Protein 9DTK (pdb70)

B-factor: mean 41.41, std 14.45, range [11.91, 95.49]

Solvent-accessible surface area: 14798 Å² total; per-residue (Å²): 160,58,96,44,0,106,36,14,34,133,147,6,118,47,130,12,89,75,29,146,7,161,50,47,49,70,25,18,0,32,149,17,6,72,2,129,7,17,6,58,0,14,0,5,0,39,0,36,57,32,104,2,0,10,41,0,3,126,22,5,39,144,148,32,76,47,44,60,8,32,58,6,24,40,22,0,2,44,30,11,0,13,45,2,0,0,0,78,17,24,72,184,26,7,4,112,29,98,81,67,65,116,41,30,0,99,0,8,5,18,0,45,1,93,105,0,0,60,17,0,36,133,19,8,0,34,12,0,36,0,0,50,6,24,49,8,5,0,16,31,3,0,48,50,0,14,8,22,74,78,19,44,0,88,90,44,7,46,66,0,88,0,0,17,35,150,4,82,67,81,89,17,45,51,88,87,0,23,20,44,94,84,92,9,74,12,53,129,60,24,6,12,5,19,2,17,0,72,4,102,95,33,103,93,84,74,8,105,134,25,11,97,106,5,80,114,63,30,101,69,65,22,7,43,226,80,51,6,8,18,43,0,2,83,78,21,179,88,45,28,0,101,67,12,0,45,117,12,47,0,82,17,39,146,35,61,15,0,21,0,10,115,110,33,0,7,8,0,11,0,71,39,144,7,62,0,55,22,1,6,24,0,0,1,25,0,21,6,91,0,52,122,81,44,50,46,100,2,102,32,30,1,106,67,16,22,85,57,121,144,83,43,138,22,99,103,5,74,44,140,33,173

Sequence (322 aa):
MMESGEALLKKLDGRLSGLRGRLTPDTGMDKITWFRAGGPAQVLFQPSDEEDLSAFLKAVPEEIPLLVVGIGSNLLVRDGGVPGFVVRLSAKGFGEVEQVCDTQLRAGAAAPDKRVAAAALEAGLAGFHFYHGIPGGIGGALRMNAGANGVETRERVVEVRALDRKGEVHVLSNADMGYAYRHSSASPDLIFTSVLFEGVPGERDDIRRAMDEVQHHRETVQPVREKTGGSTFKNPEGTSAWKEIDKAGCRGLRVGGAQMSEMHCNFMINTGNATGHDLETLGETVRARVFENSGIRLHWEIKRLGLFREGEQIEEFLGKIV

Nearest PDB structures (foldseek):
  1hsk-assembly1_A  TM=9.321E-01  e=1.726E-33  Staphylococcus aureus
  4pyt-assembly1_A  TM=9.573E-01  e=1.793E-32  unidentified
  3tx1-assembly1_A  TM=9.501E-01  e=5.457E-31  Listeria monocytogenes
  3i99-assembly1_A  TM=8.669E-01  e=2.137E-24  Vibrio cholerae O1 biovar El Tor str. N16961
  5jzx-assembly2_D  TM=8.767E-01  e=8.922E-23  Mycobacterium tuberculosis H37Rv

InterPro domains:
  IPR003170 UDP-N-acetylenolpyruvoylglucosamine reductase [MF_00037] (1-322)
  IPR003170 UDP-N-acetylenolpyruvoylglucosamine reductase [PTHR21071] (23-305)
  IPR003170 UDP-N-acetylenolpyruvoylglucosamine reductase [TIGR00179] (33-306)
  IPR006094 FAD linked oxidase, N-terminal [PF01565] (42-172)
  IPR011601 UDP-N-acetylenolpyruvoylglucosamine reductase, C-terminal [PF02873] (206-304)
  IPR016166 FAD-binding domain, PCMH-type [PS51387] (36-202)
  IPR016167 FAD-binding, type PCMH, subdomain 1 [G3DSA:3.30.43.10] (10-92)
  IPR016169 FAD-binding, type PCMH, subdomain 2 [G3DSA:3.30.465.10] (99-222)
  IPR036318 FAD-binding, type PCMH-like superfamily [SSF56176] (29-214)
  IPR036635 UDP-N-acetylenolpyruvoylglucosamine reductase, C-terminal domain superfamily [G3DSA:3.90.78.10] (223-307)
  IPR036635 UDP-N-acetylenolpyruvoylglucosamine reductase, C-terminal domain superfamily [SSF56194] (206-312)

Secondary structure (DSSP, 8-state):
----HHHHHHHTTTTSTT--SEEEEEEEGGGSSTT----EEEEEEE-SSHHHHHHHHHHS-TTS-EEE-SS-SSEEE-TTBEEEEEE---HHHH--EEE-SSSEEEEETTSBHHHHHHHHHTTTEES-GGGGT--SBHHHHHHHT-EETTEEGGGTEEEEEEE-TT--EEEEETTTT-EETTEE-S-TT-EEEEEEEE-EE--HHHHHHHHHHHHHHHHHHS-TTSS--S--BPPPTTS-HHHHHHHTT-TT-EETTEEE-SSSTT-EEE-SS--HHHHHHHHHHHHHHHHHHHS----B-SEEESBPPTT----GGGGS--

Radius of gyration: 20.14 Å; Cα contacts (8 Å, |Δi|>4): 744; chains: 1; bounding box: 57×45×44 Å

Foldseek 3Di:
DADALVVVVVVLPPLLPVQDWDKAIQCACLVQALLSAAGTARIETAGQALVSVLSVLQRDDPVFDEAEFARRLQELHAHQYATGYYYYYDCNHFQDWDDDDQFKIKGWQNHQLLVVLVRCLVRQFPQSLQSNQDGTTNQQQLAQQDDDPPGTVLVFFAWWWWAASNSDIDIGGSVQQCDDHRHGPHDPRIGTTMTMTGGDGHDSVVSVVSNVVSVVCCVQQHPVVFRWSGQFWAQPPPGGDQVLLVQLVQQQPFQVQWGQDVRGRRIIGRNDDAYSLRRVQSSQCSQLSSCVRPVDRTHTRRDYYYDHDVPRDADRNRPPDD

Organism: Brucella ovis (strain ATCC 25840 / 63/290 / NCTC 10512) (NCBI:txid444178)

Structure (mmCIF, N/CA/C/O backbone):
data_9DTK
#
_entry.id   9DTK
#
_cell.length_a   120.032
_cell.length_b   37.533
_cell.length_c   77.902
_cell.angle_alpha   90.00
_cell.angle_beta   91.09
_cell.angle_gamma   90.00
#
_symmetry.space_group_name_H-M   'C 1 2 1'
#
loop_
_entity.id
_entity.type
_entity.pdbx_description
1 polymer 'UDP-N-acetylenolpyruvoylglucosamine reductase'
2 non-polymer 'SULFATE ION'
3 non-polymer 'FLAVIN-ADENINE DINUCLEOTIDE'
4 non-polymer 'URIDINE-DIPHOSPHATE-2(N-ACETYLGLUCOSAMINYL) BUTYRIC ACID'
5 water water
#
loop_
_atom_site.group_PDB
_atom_site.id
_atom_site.type_symbol
_atom_site.label_atom_id
_atom_site.label_alt_id
_atom_site.label_comp_id
_atom_site.label_asym_id
_atom_site.label_entity_id
_atom_site.label_seq_id
_atom_site.pdbx_PDB_ins_code
_atom_site.Cartn_x
_atom_site.Cartn_y
_atom_site.Cartn_z
_atom_site.occupancy
_atom_site.B_iso_or_equiv
_atom_site.auth_seq_id
_atom_site.auth_comp_id
_atom_site.auth_asym_id
_atom_site.auth_atom_id
_atom_site.pdbx_PDB_model_num
ATOM 1 N N . MET A 1 1 ? 41.833 -2.092 30.177 1.00 73.81 1 MET A N 1
ATOM 2 C CA . MET A 1 1 ? 40.399 -2.489 30.129 1.00 78.60 1 MET A CA 1
ATOM 3 C C . MET A 1 1 ? 39.670 -1.454 29.284 1.00 75.29 1 MET A C 1
ATOM 4 O O . MET A 1 1 ? 39.149 -0.478 29.819 1.00 76.00 1 MET A O 1
ATOM 9 N N . MET A 1 2 ? 39.659 -1.658 27.965 1.00 65.87 2 MET A N 1
ATOM 10 C CA . MET A 1 2 ? 39.096 -0.688 27.030 1.00 61.16 2 MET A CA 1
ATOM 11 C C . MET A 1 2 ? 39.977 0.554 26.955 1.00 60.43 2 MET A C 1
ATOM 12 O O . MET A 1 2 ? 40.186 1.238 27.962 1.00 63.84 2 MET A O 1
ATOM 17 N N . GLU A 1 3 ? 40.497 0.848 25.766 1.00 59.58 3 GLU A N 1
ATOM 18 C CA . GLU A 1 3 ? 41.198 2.106 25.550 1.00 66.11 3 GLU A CA 1
ATOM 19 C C . GLU A 1 3 ? 40.217 3.265 25.690 1.00 59.53 3 GLU A C 1
ATOM 20 O O . GLU A 1 3 ? 39.014 3.119 25.455 1.00 55.83 3 GLU A O 1
ATOM 26 N N . SER A 1 4 ? 40.735 4.428 26.075 1.00 54.58 4 SER A N 1
ATOM 27 C CA . SER A 1 4 ? 39.876 5.591 26.222 1.00 37.19 4 SER A CA 1
ATOM 28 C C . SER A 1 4 ? 39.403 6.080 24.854 1.00 33.20 4 SER A C 1
ATOM 29 O O . SER A 1 4 ? 39.895 5.660 23.802 1.00 44.39 4 SER A O 1
ATOM 32 N N . GLY A 1 5 ? 38.420 6.982 24.878 1.00 46.08 5 GLY A N 1
ATOM 33 C CA . GLY A 1 5 ? 37.963 7.591 23.640 1.00 49.52 5 GLY A CA 1
ATOM 34 C C . GLY A 1 5 ? 39.020 8.482 23.018 1.00 46.60 5 GLY A C 1
ATOM 35 O O . GLY A 1 5 ? 39.173 8.516 21.794 1.00 46.19 5 GLY A O 1
ATOM 36 N N . GLU A 1 6 ? 39.750 9.230 23.852 1.00 48.75 6 GLU A N 1
ATOM 37 C CA . GLU A 1 6 ? 40.939 9.946 23.406 1.00 56.50 6 GLU A CA 1
ATOM 38 C C . GLU A 1 6 ? 41.733 9.114 22.409 1.00 55.24 6 GLU A C 1
ATOM 39 O O . GLU A 1 6 ? 41.909 9.496 21.246 1.00 51.91 6 GLU A O 1
ATOM 45 N N . ALA A 1 7 ? 42.213 7.958 22.871 1.00 53.50 7 ALA A N 1
ATOM 46 C CA . ALA A 1 7 ? 43.072 7.116 22.048 1.00 47.22 7 ALA A CA 1
ATOM 47 C C . ALA A 1 7 ? 42.390 6.738 20.740 1.00 45.63 7 ALA A C 1
ATOM 48 O O . ALA A 1 7 ? 43.047 6.630 19.697 1.00 47.10 7 ALA A O 1
ATOM 50 N N . LEU A 1 8 ? 41.074 6.528 20.774 1.00 53.02 8 LEU A N 1
ATOM 51 C CA . LEU A 1 8 ? 40.338 6.247 19.546 1.00 48.80 8 LEU A CA 1
ATOM 52 C C . LEU A 1 8 ? 40.357 7.454 18.618 1.00 51.29 8 LEU A C 1
ATOM 53 O O . LEU A 1 8 ? 40.642 7.330 17.421 1.00 54.59 8 LEU A O 1
ATOM 58 N N . LEU A 1 9 ? 40.055 8.636 19.158 1.00 55.51 9 LEU A N 1
ATOM 59 C CA . LEU A 1 9 ? 40.053 9.844 18.343 1.00 61.69 9 LEU A CA 1
ATOM 60 C C . LEU A 1 9 ? 41.448 10.174 17.831 1.00 66.96 9 LEU A C 1
ATOM 61 O O . LEU A 1 9 ? 41.593 10.709 16.726 1.00 67.93 9 LEU A O 1
ATOM 66 N N . LYS A 1 10 ? 42.484 9.858 18.610 1.00 60.23 10 LYS A N 1
ATOM 67 C CA . LYS A 1 10 ? 43.844 10.175 18.187 1.00 63.98 10 LYS A CA 1
ATOM 68 C C . LYS A 1 10 ? 44.279 9.295 17.022 1.00 62.06 10 LYS A C 1
ATOM 69 O O . LYS A 1 10 ? 44.944 9.770 16.095 1.00 66.98 10 LYS A O 1
ATOM 75 N N . LYS A 1 11 ? 43.915 8.012 17.047 1.00 61.58 11 LYS A N 1
ATOM 76 C CA . LYS A 1 11 ? 44.208 7.156 15.903 1.00 62.56 11 LYS A CA 1
ATOM 77 C C . LYS A 1 11 ? 43.457 7.619 14.662 1.00 70.90 11 LYS A C 1
ATOM 78 O O . LYS A 1 11 ? 43.937 7.431 13.538 1.00 74.52 11 LYS A O 1
ATOM 84 N N . LEU A 1 12 ? 42.292 8.234 14.844 1.00 75.80 12 LEU A N 1
ATOM 85 C CA . LEU A 1 12 ? 41.499 8.766 13.736 1.00 75.11 12 LEU A CA 1
ATOM 86 C C . LEU A 1 12 ? 41.762 10.262 13.565 1.00 87.75 12 LEU A C 1
ATOM 87 O O . LEU A 1 12 ? 40.862 11.100 13.630 1.00 85.73 12 LEU A O 1
ATOM 92 N N . ASP A 1 13 ? 43.031 10.591 13.340 1.00 93.28 13 ASP A N 1
ATOM 93 C CA . ASP A 1 13 ? 43.454 11.983 13.240 1.00 90.79 13 ASP A CA 1
ATOM 94 C C . ASP A 1 13 ? 43.056 12.552 11.882 1.00 87.67 13 ASP A C 1
ATOM 95 O O . ASP A 1 13 ? 43.462 12.029 10.838 1.00 74.14 13 ASP A O 1
ATOM 100 N N . GLY A 1 14 ? 42.261 13.622 11.901 1.00 80.75 14 GLY A N 1
ATOM 101 C CA . GLY A 1 14 ? 41.942 14.373 10.707 1.00 79.89 14 GLY A CA 1
ATOM 102 C C . GLY A 1 14 ? 40.831 13.803 9.853 1.00 72.91 14 GLY A C 1
ATOM 103 O O . GLY A 1 14 ? 40.186 14.559 9.119 1.00 67.65 14 GLY A O 1
ATOM 104 N N . ARG A 1 15 ? 40.590 12.492 9.914 1.00 77.33 15 ARG A N 1
ATOM 105 C CA . ARG A 1 15 ? 39.499 11.910 9.143 1.00 75.28 15 ARG A CA 1
ATOM 106 C C . ARG A 1 15 ? 38.138 12.262 9.726 1.00 69.39 15 ARG A C 1
ATOM 107 O O . ARG A 1 15 ? 37.124 12.111 9.036 1.00 63.29 15 ARG A O 1
ATOM 115 N N . LEU A 1 16 ? 38.094 12.731 10.974 1.00 67.97 16 LEU A N 1
ATOM 116 C CA . LEU A 1 16 ? 36.848 13.136 11.608 1.00 68.70 16 LEU A CA 1
ATOM 117 C C . LEU A 1 16 ? 36.656 14.645 11.640 1.00 71.33 16 LEU A C 1
ATOM 118 O O . LEU A 1 16 ? 35.520 15.103 11.798 1.00 70.52 16 LEU A O 1
ATOM 123 N N . SER A 1 17 ? 37.728 15.424 11.508 1.00 81.79 17 SER A N 1
ATOM 124 C CA . SER A 1 17 ? 37.576 16.857 11.309 1.00 74.48 17 SER A CA 1
ATOM 125 C C . SER A 1 17 ? 36.649 17.106 10.128 1.00 66.37 17 SER A C 1
ATOM 126 O O . SER A 1 17 ? 36.654 16.359 9.146 1.00 58.85 17 SER A O 1
ATOM 129 N N . GLY A 1 18 ? 35.845 18.157 10.230 1.00 54.12 18 GLY A N 1
ATOM 130 C CA . GLY A 1 18 ? 34.810 18.405 9.253 1.00 68.16 18 GLY A CA 1
ATOM 131 C C . GLY A 1 18 ? 33.488 17.741 9.558 1.00 67.97 18 GLY A C 1
ATOM 132 O O . GLY A 1 18 ? 32.618 17.699 8.679 1.00 65.95 18 GLY A O 1
ATOM 133 N N . LEU A 1 19 ? 33.313 17.211 10.765 1.00 67.91 19 LEU A N 1
ATOM 134 C CA . LEU A 1 19 ? 32.044 16.661 11.218 1.00 59.86 19 LEU A CA 1
ATOM 135 C C . LEU A 1 19 ? 31.438 17.623 12.226 1.00 57.42 19 LEU A C 1
ATOM 136 O O . LEU A 1 19 ? 32.128 18.093 13.136 1.00 63.98 19 LEU A O 1
ATOM 141 N N . ARG A 1 20 ? 30.150 17.905 12.065 1.00 59.34 20 ARG A N 1
ATOM 142 C CA . ARG A 1 20 ? 29.492 18.962 12.817 1.00 54.06 20 ARG A CA 1
ATOM 143 C C . ARG A 1 20 ? 28.782 18.456 14.063 1.00 50.13 20 ARG A C 1
ATOM 144 O O . ARG A 1 20 ? 28.600 19.226 15.012 1.00 41.32 20 ARG A O 1
ATOM 152 N N . GLY A 1 21 ? 28.397 17.183 14.091 1.00 46.26 21 GLY A N 1
ATOM 153 C CA . GLY A 1 21 ? 27.837 16.611 15.296 1.00 39.98 21 GLY A CA 1
ATOM 154 C C . GLY A 1 21 ? 28.882 16.402 16.375 1.00 42.05 21 GLY A C 1
ATOM 155 O O . GLY A 1 21 ? 30.078 16.258 16.116 1.00 51.60 21 GLY A O 1
ATOM 156 N N . ARG A 1 22 ? 28.403 16.375 17.614 1.00 36.00 22 ARG A N 1
ATOM 157 C CA . ARG A 1 22 ? 29.284 16.336 18.773 1.00 33.52 22 ARG A CA 1
ATOM 158 C C . ARG A 1 22 ? 29.936 14.966 18.928 1.00 46.08 22 ARG A C 1
ATOM 159 O O . ARG A 1 22 ? 29.310 13.929 18.694 1.00 37.12 22 ARG A O 1
ATOM 167 N N . LEU A 1 23 ? 31.211 14.973 19.321 1.00 57.80 23 LEU A N 1
ATOM 168 C CA . LEU A 1 23 ? 31.992 13.762 19.578 1.00 37.10 23 LEU A CA 1
ATOM 169 C C . LEU A 1 23 ? 32.419 13.788 21.043 1.00 38.53 23 LEU A C 1
ATOM 170 O O . LEU A 1 23 ? 33.332 14.532 21.413 1.00 42.77 23 LEU A O 1
ATOM 175 N N . THR A 1 24 ? 31.769 12.974 21.875 1.00 45.01 24 THR A N 1
ATOM 176 C CA . THR A 1 24 ? 32.036 12.964 23.309 1.00 47.48 24 THR A CA 1
ATOM 177 C C . THR A 1 24 ? 32.687 11.649 23.712 1.00 49.65 24 THR A C 1
ATOM 178 O O . THR A 1 24 ? 32.056 10.590 23.572 1.00 44.98 24 THR A O 1
ATOM 182 N N . PRO A 1 25 ? 33.923 11.652 24.208 1.00 64.51 25 PRO A N 1
ATOM 183 C CA . PRO A 1 25 ? 34.547 10.399 24.645 1.00 57.10 25 PRO A CA 1
ATOM 184 C C . PRO A 1 25 ? 34.115 9.968 26.038 1.00 41.08 25 PRO A C 1
ATOM 185 O O . PRO A 1 25 ? 33.772 10.783 26.898 1.00 41.05 25 PRO A O 1
ATOM 189 N N . ASP A 1 26 ? 34.135 8.649 26.244 1.00 37.04 26 ASP A N 1
ATOM 190 C CA . ASP A 1 26 ? 33.990 8.044 27.569 1.00 37.33 26 ASP A CA 1
ATOM 191 C C . ASP A 1 26 ? 32.648 8.374 28.214 1.00 34.37 26 ASP A C 1
ATOM 192 O O . ASP A 1 26 ? 32.545 8.462 29.440 1.00 30.97 26 ASP A O 1
ATOM 197 N N . THR A 1 27 ? 31.608 8.547 27.406 1.00 38.17 27 THR A N 1
ATOM 198 C CA . THR A 1 27 ? 30.282 8.835 27.936 1.00 44.16 27 THR A CA 1
ATOM 199 C C . THR A 1 27 ? 29.682 7.560 28.513 1.00 43.21 27 THR A C 1
ATOM 200 O O . THR A 1 27 ? 29.506 6.570 27.794 1.00 43.78 27 THR A O 1
ATOM 204 N N . GLY A 1 28 ? 29.378 7.579 29.807 1.00 32.34 28 GLY A N 1
ATOM 205 C CA . GLY A 1 28 ? 28.693 6.446 30.401 1.00 36.63 28 GLY A CA 1
ATOM 206 C C . GLY A 1 28 ? 27.398 6.160 29.663 1.00 34.91 28 GLY A C 1
ATOM 207 O O . GLY A 1 28 ? 26.673 7.074 29.263 1.00 39.64 28 GLY A O 1
ATOM 208 N N . MET A 1 29 ? 27.118 4.877 29.463 1.00 31.36 29 MET A N 1
ATOM 209 C CA . MET A 1 29 ? 25.881 4.483 28.809 1.00 33.43 29 MET A CA 1
ATOM 210 C C . MET A 1 29 ? 24.719 4.428 29.791 1.00 21.96 29 MET A C 1
ATOM 211 O O . MET A 1 29 ? 23.570 4.265 29.367 1.00 30.85 29 MET A O 1
ATOM 216 N N . ASP A 1 30 ? 25.003 4.578 31.087 1.00 21.45 30 ASP A N 1
ATOM 217 C CA . ASP A 1 30 ? 23.973 4.833 32.085 1.00 22.74 30 ASP A CA 1
ATOM 218 C C . ASP A 1 30 ? 23.370 6.226 31.953 1.00 28.96 30 ASP A C 1
ATOM 219 O O . ASP A 1 30 ? 22.261 6.457 32.445 1.00 29.52 30 ASP A O 1
ATOM 224 N N . LYS A 1 31 ? 24.082 7.164 31.329 1.00 32.18 31 LYS A N 1
ATOM 225 C CA . LYS A 1 31 ? 23.531 8.486 31.066 1.00 29.70 31 LYS A CA 1
ATOM 226 C C . LYS A 1 31 ? 22.529 8.484 29.927 1.00 28.01 31 LYS A C 1
ATOM 227 O O . LYS A 1 31 ? 21.888 9.512 29.686 1.00 28.29 31 LYS A O 1
ATOM 233 N N . ILE A 1 32 ? 22.381 7.363 29.228 1.00 31.37 32 ILE A N 1
ATOM 234 C CA . ILE A 1 32 ? 21.755 7.374 27.913 1.00 29.46 32 ILE A CA 1
ATOM 235 C C . ILE A 1 32 ? 20.864 6.151 27.743 1.00 23.77 32 ILE A C 1
ATOM 236 O O . ILE A 1 32 ? 20.314 5.912 26.663 1.00 20.79 32 ILE A O 1
ATOM 241 N N . THR A 1 33 ? 20.692 5.376 28.807 1.00 20.73 33 THR A N 1
ATOM 242 C CA . THR A 1 33 ? 19.787 4.239 28.770 1.00 27.31 33 THR A CA 1
ATOM 243 C C . THR A 1 33 ? 18.802 4.343 29.922 1.00 28.43 33 THR A C 1
ATOM 244 O O . THR A 1 33 ? 19.110 4.902 30.979 1.00 31.87 33 THR A O 1
ATOM 248 N N . TRP A 1 34 ? 17.604 3.801 29.699 1.00 26.04 34 TRP A N 1
ATOM 249 C CA . TRP A 1 34 ? 16.540 3.940 30.684 1.00 25.16 34 TRP A CA 1
ATOM 250 C C . TRP A 1 34 ? 16.874 3.215 31.980 1.00 21.20 34 TRP A C 1
ATOM 251 O O . TRP A 1 34 ? 16.443 3.645 33.057 1.00 22.77 34 TRP A O 1
ATOM 262 N N . PHE A 1 35 ? 17.632 2.120 31.902 1.00 28.43 35 PHE A N 1
ATOM 263 C CA . PHE A 1 35 ? 18.057 1.425 33.112 1.00 21.45 35 PHE A CA 1
ATOM 264 C C . PHE A 1 35 ? 18.972 2.287 33.975 1.00 15.16 35 PHE A C 1
ATOM 265 O O . PHE A 1 35 ? 19.090 2.030 35.178 1.00 21.05 35 PHE A O 1
ATOM 273 N N . ARG A 1 36 ? 19.615 3.302 33.393 1.00 22.99 36 ARG A N 1
ATOM 274 C CA . ARG A 1 36 ? 20.560 4.153 34.117 1.00 22.62 36 ARG A CA 1
ATOM 275 C C . ARG A 1 36 ? 21.693 3.308 34.700 1.00 14.84 36 ARG A C 1
ATOM 276 O O . ARG A 1 36 ? 22.071 3.439 35.867 1.00 16.84 36 ARG A O 1
ATOM 284 N N . ALA A 1 37 ? 22.231 2.427 33.863 1.00 19.01 37 ALA A N 1
ATOM 285 C CA . ALA A 1 37 ? 23.323 1.548 34.246 1.00 22.24 37 ALA A CA 1
ATOM 286 C C . ALA A 1 37 ? 24.093 1.180 32.988 1.00 22.17 37 ALA A C 1
ATOM 287 O O . ALA A 1 37 ? 23.640 1.418 31.865 1.00 20.47 37 ALA A O 1
ATOM 289 N N . GLY A 1 38 ? 25.264 0.594 33.186 1.00 27.06 38 GLY A N 1
ATOM 290 C CA . GLY A 1 38 ? 26.165 0.268 32.101 1.00 27.46 38 GLY A CA 1
ATOM 291 C C . GLY A 1 38 ? 27.485 1.007 32.223 1.00 34.01 38 GLY A C 1
ATOM 292 O O . GLY A 1 38 ? 27.675 1.879 33.069 1.00 34.27 38 GLY A O 1
ATOM 293 N N . GLY A 1 39 ? 28.403 0.630 31.338 1.00 34.71 39 GLY A N 1
ATOM 294 C CA . GLY A 1 39 ? 29.738 1.172 31.352 1.00 32.69 39 GLY A CA 1
ATOM 295 C C . GLY A 1 39 ? 29.981 2.161 30.232 1.00 39.61 39 GLY A C 1
ATOM 296 O O . GLY A 1 39 ? 29.076 2.508 29.467 1.00 36.61 39 GLY A O 1
ATOM 297 N N . PRO A 1 40 ? 31.224 2.624 30.107 1.00 49.39 40 PRO A N 1
ATOM 298 C CA . PRO A 1 40 ? 31.509 3.722 29.176 1.00 37.58 40 PRO A CA 1
ATOM 299 C C . PRO A 1 40 ? 31.383 3.301 27.721 1.00 31.94 40 PRO A C 1
ATOM 300 O O . PRO A 1 40 ? 31.775 2.198 27.332 1.00 33.79 40 PRO A O 1
ATOM 304 N N . ALA A 1 41 ? 30.826 4.201 26.917 1.00 32.62 41 ALA A N 1
ATOM 305 C CA . ALA A 1 41 ? 30.949 4.131 25.470 1.00 38.29 41 ALA A CA 1
ATOM 306 C C . ALA A 1 41 ? 32.231 4.848 25.074 1.00 45.99 41 ALA A C 1
ATOM 307 O O . ALA A 1 41 ? 32.457 5.991 25.486 1.00 49.52 41 ALA A O 1
ATOM 309 N N . GLN A 1 42 ? 33.079 4.173 24.294 1.00 52.54 42 GLN A N 1
ATOM 310 C CA . GLN A 1 42 ? 34.377 4.751 23.957 1.00 52.48 42 GLN A CA 1
ATOM 311 C C . GLN A 1 42 ? 34.218 6.162 23.403 1.00 50.27 42 GLN A C 1
ATOM 312 O O . GLN A 1 42 ? 34.826 7.111 23.911 1.00 53.68 42 GLN A O 1
ATOM 318 N N . VAL A 1 43 ? 33.392 6.326 22.371 1.00 37.05 43 VAL A N 1
ATOM 319 C CA . VAL A 1 43 ? 33.069 7.649 21.846 1.00 47.47 43 VAL A CA 1
ATOM 320 C C . VAL A 1 43 ? 31.602 7.683 21.439 1.00 49.65 43 VAL A C 1
ATOM 321 O O . VAL A 1 43 ? 31.146 6.844 20.655 1.00 50.55 43 VAL A O 1
ATOM 325 N N . LEU A 1 44 ? 30.872 8.660 21.970 1.00 48.11 44 LEU A N 1
ATOM 326 C CA . LEU A 1 44 ? 29.515 8.965 21.540 1.00 40.09 44 LEU A CA 1
ATOM 327 C C . LEU A 1 44 ? 29.563 9.963 20.390 1.00 41.57 44 LEU A C 1
ATOM 328 O O . LEU A 1 44 ? 30.235 10.995 20.489 1.00 47.15 44 LEU A O 1
ATOM 333 N N . PHE A 1 45 ? 28.857 9.659 19.303 1.00 34.59 45 PHE A N 1
ATOM 334 C CA . PHE A 1 45 ? 28.694 10.587 18.193 1.00 41.01 45 PHE A CA 1
ATOM 335 C C . PHE A 1 45 ? 27.216 10.909 18.019 1.00 45.35 45 PHE A C 1
ATOM 336 O O . PHE A 1 45 ? 26.361 10.024 18.125 1.00 42.76 45 PHE A O 1
ATOM 344 N N . GLN A 1 46 ? 26.921 12.182 17.757 1.00 41.50 46 GLN A N 1
ATOM 345 C CA . GLN A 1 46 ? 25.551 12.668 17.590 1.00 29.74 46 GLN A CA 1
ATOM 346 C C . GLN A 1 46 ? 25.491 13.490 16.310 1.00 30.50 46 GLN A C 1
ATOM 347 O O . GLN A 1 46 ? 25.622 14.721 16.343 1.00 41.15 46 GLN A O 1
ATOM 353 N N . PRO A 1 47 ? 25.287 12.844 15.162 1.00 36.09 47 PRO A N 1
ATOM 354 C CA . PRO A 1 47 ? 25.318 13.580 13.891 1.00 38.45 47 PRO A CA 1
ATOM 355 C C . PRO A 1 47 ? 24.226 14.637 13.823 1.00 46.42 47 PRO A C 1
ATOM 356 O O . PRO A 1 47 ? 23.113 14.443 14.316 1.00 45.77 47 PRO A O 1
ATOM 360 N N . SER A 1 48 ? 24.559 15.766 13.194 1.00 49.22 48 SER A N 1
ATOM 361 C CA . SER A 1 48 ? 23.619 16.880 13.120 1.00 52.01 48 SER A CA 1
ATOM 362 C C . SER A 1 48 ? 22.506 16.598 12.119 1.00 54.08 48 SER A C 1
ATOM 363 O O . SER A 1 48 ? 21.329 16.849 12.399 1.00 41.49 48 SER A O 1
ATOM 366 N N . ASP A 1 49 ? 22.858 16.088 10.940 1.00 57.09 49 ASP A N 1
ATOM 367 C CA . ASP A 1 49 ? 21.874 15.723 9.931 1.00 60.01 49 ASP A CA 1
ATOM 368 C C . ASP A 1 49 ? 22.344 14.463 9.219 1.00 58.40 49 ASP A C 1
ATOM 369 O O . ASP A 1 49 ? 23.449 13.965 9.453 1.00 49.52 49 ASP A O 1
ATOM 374 N N . GLU A 1 50 ? 21.479 13.942 8.343 1.00 65.04 50 GLU A N 1
ATOM 375 C CA . GLU A 1 50 ? 21.790 12.708 7.630 1.00 59.50 50 GLU A CA 1
ATOM 376 C C . GLU A 1 50 ? 23.150 12.772 6.957 1.00 55.98 50 GLU A C 1
ATOM 377 O O . GLU A 1 50 ? 23.823 11.745 6.812 1.00 57.25 50 GLU A O 1
ATOM 383 N N . GLU A 1 51 ? 23.576 13.964 6.540 1.00 55.95 51 GLU A N 1
ATOM 384 C CA . GLU A 1 51 ? 24.848 14.082 5.843 1.00 57.08 51 GLU A CA 1
ATOM 385 C C . GLU A 1 51 ? 26.024 14.093 6.809 1.00 51.99 51 GLU A C 1
ATOM 386 O O . GLU A 1 51 ? 27.103 13.597 6.466 1.00 50.74 51 GLU A O 1
ATOM 392 N N . ASP A 1 52 ? 25.842 14.636 8.014 1.00 51.20 52 ASP A N 1
ATOM 393 C CA . ASP A 1 52 ? 26.853 14.458 9.051 1.00 54.83 52 ASP A CA 1
ATOM 394 C C . ASP A 1 52 ? 27.064 12.978 9.349 1.00 52.98 52 ASP A C 1
ATOM 395 O O . ASP A 1 52 ? 28.204 12.524 9.506 1.00 47.87 52 ASP A O 1
ATOM 400 N N . LEU A 1 53 ? 25.976 12.208 9.423 1.00 54.54 53 LEU A N 1
ATOM 401 C CA . LEU A 1 53 ? 26.091 10.761 9.583 1.00 46.81 53 LEU A CA 1
ATOM 402 C C . LEU A 1 53 ? 26.809 10.136 8.393 1.00 47.24 53 LEU A C 1
ATOM 403 O O . LEU A 1 53 ? 27.819 9.441 8.554 1.00 52.93 53 LEU A O 1
ATOM 408 N N . SER A 1 54 ? 26.292 10.367 7.182 1.00 48.88 54 SER A N 1
ATOM 409 C CA . SER A 1 54 ? 26.896 9.769 5.994 1.00 44.68 54 SER A CA 1
ATOM 410 C C . SER A 1 54 ? 28.384 10.083 5.918 1.00 54.23 54 SER A C 1
ATOM 411 O O . SER A 1 54 ? 29.198 9.208 5.601 1.00 53.00 54 SER A O 1
ATOM 414 N N . ALA A 1 55 ? 28.758 11.330 6.211 1.00 56.97 55 ALA A N 1
ATOM 415 C CA . ALA A 1 55 ? 30.170 11.695 6.220 1.00 53.08 55 ALA A CA 1
ATOM 416 C C . ALA A 1 55 ? 30.938 10.887 7.258 1.00 56.02 55 ALA A C 1
ATOM 417 O O . ALA A 1 55 ? 32.071 10.456 7.010 1.00 52.32 55 ALA A O 1
ATOM 419 N N . PHE A 1 56 ? 30.332 10.668 8.426 1.00 53.71 56 PHE A N 1
ATOM 420 C CA . PHE A 1 56 ? 31.011 9.965 9.510 1.00 45.50 56 PHE A CA 1
ATOM 421 C C . PHE A 1 56 ? 31.126 8.473 9.226 1.00 52.84 56 PHE A C 1
ATOM 422 O O . PHE A 1 56 ? 32.037 7.814 9.741 1.00 51.91 56 PHE A O 1
ATOM 430 N N . LEU A 1 57 ? 30.222 7.923 8.413 1.00 56.00 57 LEU A N 1
ATOM 431 C CA . LEU A 1 57 ? 30.326 6.521 8.024 1.00 58.34 57 LEU A CA 1
ATOM 432 C C . LEU A 1 57 ? 31.377 6.328 6.939 1.00 59.47 57 LEU A C 1
ATOM 433 O O . LEU A 1 57 ? 32.149 5.363 6.981 1.00 60.82 57 LEU A O 1
ATOM 438 N N . LYS A 1 58 ? 31.420 7.234 5.959 1.00 57.08 58 LYS A N 1
ATOM 439 C CA . LYS A 1 58 ? 32.498 7.206 4.977 1.00 59.65 58 LYS A CA 1
ATOM 440 C C . LYS A 1 58 ? 33.856 7.399 5.637 1.00 53.37 58 LYS A C 1
ATOM 441 O O . LYS A 1 58 ? 34.872 6.921 5.119 1.00 65.75 58 LYS A O 1
ATOM 447 N N . ALA A 1 59 ? 33.895 8.088 6.777 1.00 49.61 59 ALA A N 1
ATOM 448 C CA . ALA A 1 59 ? 35.153 8.458 7.412 1.00 57.67 59 ALA A CA 1
ATOM 449 C C . ALA A 1 59 ? 35.710 7.359 8.310 1.00 61.68 59 ALA A C 1
ATOM 450 O O . ALA A 1 59 ? 36.919 7.105 8.294 1.00 59.38 59 ALA A O 1
ATOM 452 N N . VAL A 1 60 ? 34.860 6.701 9.092 1.00 60.35 60 VAL A N 1
ATOM 453 C CA . VAL A 1 60 ? 35.317 5.702 10.056 1.00 53.26 60 VAL A CA 1
ATOM 454 C C . VAL A 1 60 ? 35.587 4.393 9.322 1.00 53.09 60 VAL A C 1
ATOM 455 O O . VAL A 1 60 ? 34.773 3.979 8.483 1.00 56.12 60 VAL A O 1
ATOM 459 N N . PRO A 1 61 ? 36.698 3.712 9.590 1.00 51.36 61 PRO A N 1
ATOM 460 C CA . PRO A 1 61 ? 36.961 2.431 8.925 1.00 54.33 61 PRO A CA 1
ATOM 461 C C . PRO A 1 61 ? 36.145 1.289 9.519 1.00 46.07 61 PRO A C 1
ATOM 462 O O . PRO A 1 61 ? 35.721 1.315 10.676 1.00 48.04 61 PRO A O 1
ATOM 466 N N . GLU A 1 62 ? 35.948 0.261 8.689 1.00 44.06 62 GLU A N 1
ATOM 467 C CA . GLU A 1 62 ? 34.999 -0.803 9.000 1.00 50.40 62 GLU A CA 1
ATOM 468 C C . GLU A 1 62 ? 35.416 -1.650 10.196 1.00 54.34 62 GLU A C 1
ATOM 469 O O . GLU A 1 62 ? 34.551 -2.259 10.834 1.00 59.13 62 GLU A O 1
ATOM 475 N N . GLU A 1 63 ? 36.710 -1.714 10.513 1.00 58.31 63 GLU A N 1
ATOM 476 C CA . GLU A 1 63 ? 37.160 -2.554 11.617 1.00 52.29 63 GLU A CA 1
ATOM 477 C C . GLU A 1 63 ? 36.749 -2.011 12.979 1.00 46.37 63 GLU A C 1
ATOM 478 O O . GLU A 1 63 ? 36.840 -2.743 13.970 1.00 45.28 63 GLU A O 1
ATOM 484 N N . ILE A 1 64 ? 36.304 -0.761 13.053 1.00 49.67 64 ILE A N 1
ATOM 485 C CA . ILE A 1 64 ? 35.912 -0.147 14.319 1.00 54.00 64 ILE A CA 1
ATOM 486 C C . ILE A 1 64 ? 34.426 -0.413 14.542 1.00 51.26 64 ILE A C 1
ATOM 487 O O . ILE A 1 64 ? 33.608 -0.105 13.663 1.00 55.01 64 ILE A O 1
ATOM 492 N N . PRO A 1 65 ? 34.026 -0.987 15.680 1.00 45.46 65 PRO A N 1
ATOM 493 C CA . PRO A 1 65 ? 32.610 -1.335 15.864 1.00 46.13 65 PRO A CA 1
ATOM 494 C C . PRO A 1 65 ? 31.731 -0.106 16.046 1.00 50.11 65 PRO A C 1
ATOM 495 O O . PRO A 1 65 ? 32.090 0.844 16.746 1.00 43.78 65 PRO A O 1
ATOM 499 N N . LEU A 1 66 ? 30.562 -0.145 15.409 1.00 62.92 66 LEU A N 1
ATOM 500 C CA . LEU A 1 66 ? 29.560 0.907 15.503 1.00 52.93 66 LEU A CA 1
ATOM 501 C C . LEU A 1 66 ? 28.293 0.348 16.134 1.00 44.00 66 LEU A C 1
ATOM 502 O O . LEU A 1 66 ? 27.925 -0.806 15.892 1.00 47.51 66 LEU A O 1
ATOM 507 N N . LEU A 1 67 ? 27.628 1.171 16.943 1.00 42.57 67 LEU A N 1
ATOM 508 C CA . LEU A 1 67 ? 26.339 0.820 17.524 1.00 43.70 67 LEU A CA 1
ATOM 509 C C . LEU A 1 67 ? 25.438 2.042 17.482 1.00 39.37 67 LEU A C 1
ATOM 510 O O . LEU A 1 67 ? 25.829 3.120 17.939 1.00 34.53 67 LEU A O 1
ATOM 515 N N . VAL A 1 68 ? 24.237 1.872 16.936 1.00 48.40 68 VAL A N 1
ATOM 516 C CA . VAL A 1 68 ? 23.228 2.922 16.905 1.00 41.69 68 VAL A CA 1
ATOM 517 C C . VAL A 1 68 ? 22.269 2.700 18.063 1.00 39.96 68 VAL A C 1
ATOM 518 O O . VAL A 1 68 ? 21.806 1.575 18.291 1.00 40.37 68 VAL A O 1
ATOM 522 N N . VAL A 1 69 ? 21.973 3.769 18.793 1.00 42.36 69 VAL A N 1
ATOM 523 C CA . VAL A 1 69 ? 20.973 3.744 19.849 1.00 49.74 69 VAL A CA 1
ATOM 524 C C . VAL A 1 69 ? 20.048 4.931 19.645 1.00 46.15 69 VAL A C 1
ATOM 525 O O . VAL A 1 69 ? 20.443 5.966 19.099 1.00 39.70 69 VAL A O 1
ATOM 529 N N . GLY A 1 70 ? 18.806 4.769 20.078 1.00 46.38 70 GLY A N 1
ATOM 530 C CA . GLY A 1 70 ? 17.899 5.890 20.156 1.00 37.98 70 GLY A CA 1
ATOM 531 C C . GLY A 1 70 ? 17.844 6.404 21.574 1.00 28.27 70 GLY A C 1
ATOM 532 O O . GLY A 1 70 ? 18.786 7.036 22.063 1.00 36.27 70 GLY A O 1
ATOM 533 N N . ILE A 1 71 ? 16.740 6.104 22.255 1.00 21.49 71 ILE A N 1
ATOM 534 C CA . ILE A 1 71 ? 16.538 6.538 23.631 1.00 21.86 71 ILE A CA 1
ATOM 535 C C . ILE A 1 71 ? 17.098 5.531 24.623 1.00 18.16 71 ILE A C 1
ATOM 536 O O . ILE A 1 71 ? 17.154 5.823 25.828 1.00 18.69 71 ILE A O 1
ATOM 541 N N . GLY A 1 72 ? 17.543 4.370 24.155 1.00 28.24 72 GLY A N 1
ATOM 542 C CA . GLY A 1 72 ? 18.113 3.374 25.042 1.00 18.77 72 GLY A CA 1
ATOM 543 C C . GLY A 1 72 ? 17.114 2.822 26.031 1.00 17.16 72 GLY A C 1
ATOM 544 O O . GLY A 1 72 ? 17.440 2.661 27.214 1.00 20.77 72 GLY A O 1
ATOM 545 N N . SER A 1 73 ? 15.896 2.537 25.577 1.00 28.02 73 SER A N 1
ATOM 546 C CA . SER A 1 73 ? 14.858 1.964 26.421 1.00 31.13 73 SER A CA 1
ATOM 547 C C . SER A 1 73 ? 14.745 0.454 26.265 1.00 25.15 73 SER A C 1
ATOM 548 O O . SER A 1 73 ? 13.912 -0.163 26.937 1.00 27.71 73 SER A O 1
ATOM 551 N N . ASN A 1 74 ? 15.563 -0.156 25.400 1.00 28.44 74 ASN A N 1
ATOM 552 C CA . ASN A 1 74 ? 15.578 -1.604 25.225 1.00 32.85 74 ASN A CA 1
ATOM 553 C C . ASN A 1 74 ? 16.984 -2.179 25.355 1.00 35.86 74 ASN A C 1
ATOM 554 O O . ASN A 1 74 ? 17.261 -3.250 24.805 1.00 23.57 74 ASN A O 1
ATOM 559 N N . LEU A 1 75 ? 17.878 -1.501 26.074 1.00 46.34 75 LEU A N 1
ATOM 560 C CA . LEU A 1 75 ? 19.282 -1.885 26.142 1.00 27.73 75 LEU A CA 1
ATOM 561 C C . LEU A 1 75 ? 19.707 -2.104 27.587 1.00 26.11 75 LEU A C 1
ATOM 562 O O . LEU A 1 75 ? 19.469 -1.250 28.448 1.00 19.31 75 LEU A O 1
ATOM 567 N N . LEU A 1 76 ? 20.335 -3.252 27.842 1.00 30.73 76 LEU A N 1
ATOM 568 C CA . LEU A 1 76 ? 21.008 -3.552 29.104 1.00 30.99 76 LEU A CA 1
ATOM 569 C C . LEU A 1 76 ? 22.504 -3.562 28.808 1.00 33.53 76 LEU A C 1
ATOM 570 O O . LEU A 1 76 ? 23.024 -4.520 28.228 1.00 35.53 76 LEU A O 1
ATOM 575 N N . VAL A 1 77 ? 23.191 -2.496 29.201 1.00 32.62 77 VAL A N 1
ATOM 576 C CA . VAL A 1 77 ? 24.604 -2.320 28.885 1.00 30.84 77 VAL A CA 1
ATOM 577 C C . VAL A 1 77 ? 25.442 -2.858 30.037 1.00 24.22 77 VAL A C 1
ATOM 578 O O . VAL A 1 77 ? 25.153 -2.589 31.209 1.00 27.22 77 VAL A O 1
ATOM 582 N N . ARG A 1 78 ? 26.476 -3.625 29.703 1.00 27.34 78 ARG A N 1
ATOM 583 C CA . ARG A 1 78 ? 27.340 -4.219 30.709 1.00 27.32 78 ARG A CA 1
ATOM 584 C C . ARG A 1 78 ? 28.345 -3.192 31.226 1.00 26.49 78 ARG A C 1
ATOM 585 O O . ARG A 1 78 ? 28.642 -2.187 30.575 1.00 23.79 78 ARG A O 1
ATOM 593 N N . ASP A 1 79 ? 28.874 -3.463 32.422 1.00 30.49 79 ASP A N 1
ATOM 594 C CA . ASP A 1 79 ? 29.679 -2.480 33.139 1.00 24.80 79 ASP A CA 1
ATOM 595 C C . ASP A 1 79 ? 31.065 -2.280 32.542 1.00 27.99 79 ASP A C 1
ATOM 596 O O . ASP A 1 79 ? 31.793 -1.395 33.005 1.00 22.02 79 ASP A O 1
ATOM 601 N N . GLY A 1 80 ? 31.450 -3.069 31.543 1.00 27.75 80 GLY A N 1
ATOM 602 C CA . GLY A 1 80 ? 32.733 -2.884 30.895 1.00 32.28 80 GLY A CA 1
ATOM 603 C C . GLY A 1 80 ? 32.673 -1.874 29.768 1.00 33.41 80 GLY A C 1
ATOM 604 O O . GLY A 1 80 ? 33.707 -1.355 29.339 1.00 37.58 80 GLY A O 1
ATOM 605 N N . GLY A 1 81 ? 31.474 -1.592 29.278 1.00 32.14 81 GLY A N 1
ATOM 606 C CA . GLY A 1 81 ? 31.280 -0.567 28.273 1.00 26.68 81 GLY A CA 1
ATOM 607 C C . GLY A 1 81 ? 31.186 -1.128 26.869 1.00 23.84 81 GLY A C 1
ATOM 608 O O . GLY A 1 81 ? 31.091 -2.337 26.639 1.00 26.25 81 GLY A O 1
ATOM 609 N N . VAL A 1 82 ? 31.230 -0.207 25.910 1.00 30.94 82 VAL A N 1
ATOM 610 C CA . VAL A 1 82 ? 31.024 -0.527 24.499 1.00 34.66 82 VAL A CA 1
ATOM 611 C C . VAL A 1 82 ? 32.202 -0.005 23.682 1.00 37.21 82 VAL A C 1
ATOM 612 O O . VAL A 1 82 ? 32.387 1.217 23.581 1.00 36.70 82 VAL A O 1
ATOM 616 N N . PRO A 1 83 ? 33.022 -0.873 23.090 1.00 35.48 83 PRO A N 1
ATOM 617 C CA . PRO A 1 83 ? 34.124 -0.388 22.252 1.00 38.59 83 PRO A CA 1
ATOM 618 C C . PRO A 1 83 ? 33.626 0.246 20.962 1.00 44.59 83 PRO A C 1
ATOM 619 O O . PRO A 1 83 ? 32.508 0.004 20.499 1.00 45.42 83 PRO A O 1
ATOM 623 N N . GLY A 1 84 ? 34.494 1.065 20.375 1.00 53.33 84 GLY A N 1
ATOM 624 C CA . GLY A 1 84 ? 34.183 1.736 19.129 1.00 50.20 84 GLY A CA 1
ATOM 625 C C . GLY A 1 84 ? 33.299 2.948 19.326 1.00 42.26 84 GLY A C 1
ATOM 626 O O . GLY A 1 84 ? 33.444 3.675 20.313 1.00 35.78 84 GLY A O 1
ATOM 627 N N . PHE A 1 85 ? 32.376 3.175 18.397 1.00 48.57 85 PHE A N 1
ATOM 628 C CA . PHE A 1 85 ? 31.524 4.354 18.409 1.00 49.01 85 PHE A CA 1
ATOM 629 C C . PHE A 1 85 ? 30.087 3.978 18.737 1.00 46.88 85 PHE A C 1
ATOM 630 O O . PHE A 1 85 ? 29.604 2.912 18.342 1.00 45.69 85 PHE A O 1
ATOM 638 N N . VAL A 1 86 ? 29.417 4.865 19.466 1.00 50.34 86 VAL A N 1
ATOM 639 C CA . VAL A 1 86 ? 27.985 4.783 19.722 1.00 42.78 86 VAL A CA 1
ATOM 640 C C . VAL A 1 86 ? 27.339 5.994 19.068 1.00 36.60 86 VAL A C 1
ATOM 641 O O . VAL A 1 86 ? 27.735 7.134 19.336 1.00 36.59 86 VAL A O 1
ATOM 645 N N . VAL A 1 87 ? 26.357 5.749 18.208 1.00 43.09 87 VAL A N 1
ATOM 646 C CA . VAL A 1 87 ? 25.712 6.797 17.427 1.00 35.84 87 VAL A CA 1
ATOM 647 C C . VAL A 1 87 ? 24.307 6.997 17.972 1.00 33.26 87 VAL A C 1
ATOM 648 O O . VAL A 1 87 ? 23.490 6.067 17.960 1.00 39.02 87 VAL A O 1
ATOM 652 N N . ARG A 1 88 ? 24.028 8.204 18.459 1.00 34.94 88 ARG A N 1
ATOM 653 C CA . ARG A 1 88 ? 22.673 8.621 18.802 1.00 41.65 88 ARG A CA 1
ATOM 654 C C . ARG A 1 88 ? 22.335 9.825 17.937 1.00 39.72 88 ARG A C 1
ATOM 655 O O . ARG A 1 88 ? 22.838 10.929 18.175 1.00 48.88 88 ARG A O 1
ATOM 663 N N . LEU A 1 89 ? 21.486 9.611 16.938 1.00 44.07 89 LEU A N 1
ATOM 664 C CA . LEU A 1 89 ? 21.155 10.674 16.003 1.00 40.57 89 LEU A CA 1
ATOM 665 C C . LEU A 1 89 ? 20.525 11.849 16.742 1.00 37.01 89 LEU A C 1
ATOM 666 O O . LEU A 1 89 ? 19.890 11.688 17.788 1.00 39.74 89 LEU A O 1
ATOM 671 N N . SER A 1 90 ? 20.705 13.046 16.189 1.00 36.87 90 SER A N 1
ATOM 672 C CA . SER A 1 90 ? 20.284 14.258 16.875 1.00 33.97 90 SER A CA 1
ATOM 673 C C . SER A 1 90 ? 18.775 14.432 16.796 1.00 38.62 90 SER A C 1
ATOM 674 O O . SER A 1 90 ? 18.156 14.198 15.753 1.00 37.42 90 SER A O 1
ATOM 677 N N . ALA A 1 91 ? 18.185 14.844 17.918 1.00 44.52 91 ALA A N 1
ATOM 678 C CA . ALA A 1 91 ? 16.768 15.186 17.937 1.00 43.36 91 ALA A CA 1
ATOM 679 C C . ALA A 1 91 ? 16.456 16.253 16.895 1.00 51.27 91 ALA A C 1
ATOM 680 O O . ALA A 1 91 ? 15.585 16.070 16.037 1.00 57.66 91 ALA A O 1
ATOM 682 N N . LYS A 1 92 ? 17.169 17.381 16.956 1.00 43.42 92 LYS A N 1
ATOM 683 C CA . LYS A 1 92 ? 16.936 18.467 16.007 1.00 45.11 92 LYS A CA 1
ATOM 684 C C . LYS A 1 92 ? 17.052 17.986 14.567 1.00 49.80 92 LYS A C 1
ATOM 685 O O . LYS A 1 92 ? 16.299 18.430 13.692 1.00 62.48 92 LYS A O 1
ATOM 691 N N . GLY A 1 93 ? 17.993 17.079 14.300 1.00 42.25 93 GLY A N 1
ATOM 692 C CA . GLY A 1 93 ? 18.248 16.673 12.931 1.00 43.63 93 GLY A CA 1
ATOM 693 C C . GLY A 1 93 ? 17.330 15.582 12.430 1.00 48.64 93 GLY A C 1
ATOM 694 O O . GLY A 1 93 ? 16.997 15.551 11.241 1.00 44.52 93 GLY A O 1
ATOM 695 N N . PHE A 1 94 ? 16.903 14.680 13.317 1.00 44.14 94 PHE A N 1
ATOM 696 C CA . PHE A 1 94 ? 16.171 13.486 12.912 1.00 48.62 94 PHE A CA 1
ATOM 697 C C . PHE A 1 94 ? 14.878 13.300 13.700 1.00 43.22 94 PHE A C 1
ATOM 698 O O . PHE A 1 94 ? 14.347 12.186 13.742 1.00 50.18 94 PHE A O 1
ATOM 706 N N . GLY A 1 95 ? 14.363 14.349 14.334 1.00 43.88 95 GLY A N 1
ATOM 707 C CA . GLY A 1 95 ? 13.161 14.250 15.134 1.00 43.02 95 GLY A CA 1
ATOM 708 C C . GLY A 1 95 ? 11.909 14.815 14.501 1.00 49.99 95 GLY A C 1
ATOM 709 O O . GLY A 1 95 ? 10.871 14.873 15.171 1.00 41.29 95 GLY A O 1
ATOM 710 N N . GLU A 1 96 ? 11.960 15.221 13.236 1.00 45.72 96 GLU A N 1
ATOM 711 C CA . GLU A 1 96 ? 10.825 15.895 12.622 1.00 47.66 96 GLU A CA 1
ATOM 712 C C . GLU A 1 96 ? 9.706 14.913 12.304 1.00 50.14 96 GLU A C 1
ATOM 713 O O . GLU A 1 96 ? 9.945 13.810 11.805 1.00 49.14 96 GLU A O 1
ATOM 719 N N . VAL A 1 97 ? 8.474 15.333 12.583 1.00 59.46 97 VAL A N 1
ATOM 720 C CA . VAL A 1 97 ? 7.271 14.575 12.259 1.00 50.02 97 VAL A CA 1
ATOM 721 C C . VAL A 1 97 ? 6.332 15.510 11.512 1.00 56.81 97 VAL A C 1
ATOM 722 O O . VAL A 1 97 ? 5.876 16.513 12.076 1.00 53.08 97 VAL A O 1
ATOM 726 N N . GLU A 1 98 ? 6.046 15.192 10.251 1.00 58.20 98 GLU A N 1
ATOM 727 C CA . GLU A 1 98 ? 5.200 16.039 9.424 1.00 58.29 98 GLU A CA 1
ATOM 728 C C . GLU A 1 98 ? 4.219 15.187 8.635 1.00 50.33 98 GLU A C 1
ATOM 729 O O . GLU A 1 98 ? 4.516 14.049 8.260 1.00 51.97 98 GLU A O 1
ATOM 735 N N . GLN A 1 99 ? 3.043 15.756 8.389 1.00 52.19 99 GLN A N 1
ATOM 736 C CA . GLN A 1 99 ? 2.075 15.145 7.494 1.00 59.27 99 GLN A CA 1
ATOM 737 C C . GLN A 1 99 ? 2.403 15.522 6.056 1.00 55.72 99 GLN A C 1
ATOM 738 O O . GLN A 1 99 ? 2.775 16.663 5.765 1.00 50.66 99 GLN A O 1
ATOM 744 N N . VAL A 1 100 ? 2.265 14.552 5.157 1.00 55.37 100 VAL A N 1
ATOM 745 C CA . VAL A 1 100 ? 2.617 14.739 3.762 1.00 67.85 100 VAL A CA 1
ATOM 746 C C . VAL A 1 100 ? 1.392 14.774 2.860 1.00 71.23 100 VAL A C 1
ATOM 747 O O . VAL A 1 100 ? 1.405 15.477 1.842 1.00 63.72 100 VAL A O 1
ATOM 751 N N . CYS A 1 101 ? 0.338 14.039 3.201 1.00 61.75 101 CYS A N 1
ATOM 752 C CA . CYS A 1 101 ? -0.904 14.080 2.449 1.00 63.45 101 CYS A CA 1
ATOM 753 C C . CYS A 1 101 ? -2.072 14.022 3.425 1.00 66.04 101 CYS A C 1
ATOM 754 O O . CYS A 1 101 ? -2.145 14.846 4.342 1.00 68.76 101 CYS A O 1
ATOM 757 N N . ASP A 1 102 ? -2.982 13.065 3.258 1.00 71.38 102 ASP A N 1
ATOM 758 C CA . ASP A 1 102 ? -4.143 12.963 4.130 1.00 70.67 102 ASP A CA 1
ATOM 759 C C . ASP A 1 102 ? -4.215 11.638 4.869 1.00 60.90 102 ASP A C 1
ATOM 760 O O . ASP A 1 102 ? -5.129 11.443 5.680 1.00 60.41 102 ASP A O 1
ATOM 765 N N . THR A 1 103 ? -3.274 10.730 4.621 1.00 61.45 103 THR A N 1
ATOM 766 C CA . THR A 1 103 ? -3.228 9.443 5.291 1.00 62.01 103 THR A CA 1
ATOM 767 C C . THR A 1 103 ? -1.835 9.078 5.774 1.00 60.53 103 THR A C 1
ATOM 768 O O . THR A 1 103 ? -1.688 8.052 6.446 1.00 61.81 103 THR A O 1
ATOM 772 N N . GLN A 1 104 ? -0.819 9.883 5.469 1.00 61.91 104 GLN A N 1
ATOM 773 C CA . GLN A 1 104 ? 0.569 9.497 5.661 1.00 60.51 104 GLN A CA 1
ATOM 774 C C . GLN A 1 104 ? 1.311 10.507 6.524 1.00 60.81 104 GLN A C 1
ATOM 775 O O . GLN A 1 104 ? 1.004 11.704 6.524 1.00 67.42 104 GLN A O 1
ATOM 781 N N . LEU A 1 105 ? 2.304 10.001 7.255 1.00 56.87 105 LEU A N 1
ATOM 782 C CA . LEU A 1 105 ? 3.180 10.802 8.097 1.00 57.50 105 LEU A CA 1
ATOM 783 C C . LEU A 1 105 ? 4.625 10.423 7.812 1.00 51.95 105 LEU A C 1
ATOM 784 O O . LEU A 1 105 ? 4.937 9.244 7.619 1.00 52.31 105 LEU A O 1
ATOM 789 N N . ARG A 1 106 ? 5.506 11.419 7.797 1.00 49.28 106 ARG A N 1
ATOM 790 C CA . ARG A 1 106 ? 6.943 11.194 7.722 1.00 52.33 106 ARG A CA 1
ATOM 791 C C . ARG A 1 106 ? 7.571 11.566 9.057 1.00 54.52 106 ARG A C 1
ATOM 792 O O . ARG A 1 106 ? 7.298 12.644 9.596 1.00 51.22 106 ARG A O 1
ATOM 800 N N . ALA A 1 107 ? 8.412 10.679 9.584 1.00 55.74 107 ALA A N 1
ATOM 801 C CA . ALA A 1 107 ? 9.040 10.888 10.881 1.00 51.42 107 ALA A CA 1
ATOM 802 C C . ALA A 1 107 ? 10.512 10.522 10.809 1.00 53.57 107 ALA A C 1
ATOM 803 O O . ALA A 1 107 ? 10.859 9.409 10.402 1.00 54.50 107 ALA A O 1
ATOM 805 N N . GLY A 1 108 ? 11.373 11.459 11.200 1.00 49.85 108 GLY A N 1
ATOM 806 C CA . GLY A 1 108 ? 12.769 11.131 11.398 1.00 42.94 108 GLY A CA 1
ATOM 807 C C . GLY A 1 108 ? 12.952 10.096 12.491 1.00 41.28 108 GLY A C 1
ATOM 808 O O . GLY A 1 108 ? 12.120 9.935 13.385 1.00 34.55 108 GLY A O 1
ATOM 809 N N . ALA A 1 109 ? 14.080 9.387 12.420 1.00 39.32 109 ALA A N 1
ATOM 810 C CA . ALA A 1 109 ? 14.276 8.221 13.273 1.00 32.73 109 ALA A CA 1
ATOM 811 C C . ALA A 1 109 ? 14.485 8.582 14.739 1.00 35.85 109 ALA A C 1
ATOM 812 O O . ALA A 1 109 ? 14.299 7.719 15.604 1.00 29.79 109 ALA A O 1
ATOM 814 N N . ALA A 1 110 ? 14.868 9.823 15.044 1.00 34.68 110 ALA A N 1
ATOM 815 C CA . ALA A 1 110 ? 15.030 10.235 16.433 1.00 34.61 110 ALA A CA 1
ATOM 816 C C . ALA A 1 110 ? 13.722 10.673 17.074 1.00 28.56 110 ALA A C 1
ATOM 817 O O . ALA A 1 110 ? 13.661 10.789 18.303 1.00 26.91 110 ALA A O 1
ATOM 819 N N . ALA A 1 111 ? 12.687 10.910 16.280 1.00 40.18 111 ALA A N 1
ATOM 820 C CA . ALA A 1 111 ? 11.406 11.368 16.795 1.00 37.27 111 ALA A CA 1
ATOM 821 C C . ALA A 1 111 ? 10.874 10.391 17.838 1.00 29.57 111 ALA A C 1
ATOM 822 O O . ALA A 1 111 ? 10.697 9.204 17.525 1.00 41.74 111 ALA A O 1
ATOM 824 N N . PRO A 1 112 ? 10.616 10.825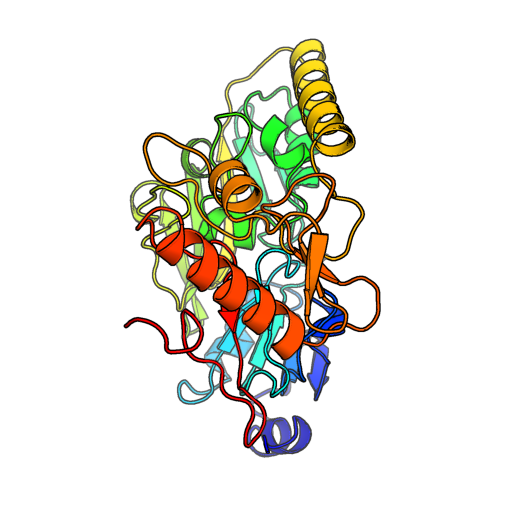 19.073 1.00 21.08 112 PRO A N 1
ATOM 825 C CA . PRO A 1 112 ? 10.000 9.914 20.043 1.00 24.26 112 PRO A CA 1
ATOM 826 C C . PRO A 1 112 ? 8.679 9.378 19.514 1.00 38.16 112 PRO A C 1
ATOM 827 O O . PRO A 1 112 ? 7.935 10.078 18.824 1.00 35.07 112 PRO A O 1
ATOM 831 N N . ASP A 1 113 ? 8.400 8.114 19.836 1.00 36.16 113 ASP A N 1
ATOM 832 C CA . ASP A 1 113 ? 7.147 7.504 19.408 1.00 35.70 113 ASP A CA 1
ATOM 833 C C . ASP A 1 113 ? 5.957 8.382 19.769 1.00 34.92 113 ASP A C 1
ATOM 834 O O . ASP A 1 113 ? 5.020 8.533 18.977 1.00 31.01 113 ASP A O 1
ATOM 839 N N . LYS A 1 114 ? 5.989 8.991 20.956 1.00 31.02 114 LYS A N 1
ATOM 840 C CA . LYS A 1 114 ? 4.844 9.761 21.427 1.00 38.02 114 LYS A CA 1
ATOM 841 C C . LYS A 1 114 ? 4.581 10.980 20.552 1.00 41.62 114 LYS A C 1
ATOM 842 O O . LYS A 1 114 ? 3.442 11.455 20.480 1.00 46.71 114 LYS A O 1
ATOM 848 N N . ARG A 1 115 ? 5.611 11.503 19.883 1.00 36.44 115 ARG A N 1
ATOM 849 C CA . ARG A 1 115 ? 5.382 12.590 18.938 1.00 35.25 115 ARG A CA 1
ATOM 850 C C . ARG A 1 115 ? 4.611 12.105 17.718 1.00 45.17 115 ARG A C 1
ATOM 851 O O . ARG A 1 115 ? 3.845 12.872 17.124 1.00 39.08 115 ARG A O 1
ATOM 859 N N . VAL A 1 116 ? 4.800 10.841 17.332 1.00 49.05 116 VAL A N 1
ATOM 860 C CA . VAL A 1 116 ? 4.038 10.285 16.220 1.00 44.07 116 VAL A CA 1
ATOM 861 C C . VAL A 1 116 ? 2.604 10.010 16.648 1.00 36.58 116 VAL A C 1
ATOM 862 O O . VAL A 1 116 ? 1.684 10.041 15.821 1.00 44.25 116 VAL A O 1
ATOM 866 N N . ALA A 1 117 ? 2.386 9.735 17.934 1.00 30.07 117 ALA A N 1
ATOM 867 C CA . ALA A 1 117 ? 1.025 9.636 18.450 1.00 39.77 117 ALA A CA 1
ATOM 868 C C . ALA A 1 117 ? 0.295 10.966 18.309 1.00 43.47 117 ALA A C 1
ATOM 869 O O . ALA A 1 117 ? -0.792 11.034 17.726 1.00 42.91 117 ALA A O 1
ATOM 871 N N . ALA A 1 118 ? 0.888 12.040 18.835 1.00 45.94 118 ALA A N 1
ATOM 872 C CA . ALA A 1 118 ? 0.244 13.348 18.773 1.00 35.77 118 ALA A CA 1
ATOM 873 C C . ALA A 1 118 ? 0.073 13.816 17.334 1.00 35.81 118 ALA A C 1
ATOM 874 O O . ALA A 1 118 ? -0.927 14.462 16.999 1.00 48.45 118 ALA A O 1
ATOM 876 N N . ALA A 1 119 ? 1.038 13.502 16.467 1.00 44.39 119 ALA A N 1
ATOM 877 C CA . ALA A 1 119 ? 0.965 13.971 15.087 1.00 44.91 119 ALA A CA 1
ATOM 878 C C . ALA A 1 119 ? -0.184 13.306 14.338 1.00 43.97 119 ALA A C 1
ATOM 879 O O . ALA A 1 119 ? -0.834 13.941 13.500 1.00 45.01 119 ALA A O 1
ATOM 881 N N . ALA A 1 120 ? -0.446 12.029 14.624 1.00 52.39 120 ALA A N 1
ATOM 882 C CA . ALA A 1 120 ? -1.567 11.347 13.984 1.00 49.75 120 ALA A CA 1
ATOM 883 C C . ALA A 1 120 ? -2.901 11.887 14.485 1.00 45.91 120 ALA A C 1
ATOM 884 O O . ALA A 1 120 ? -3.859 12.001 13.712 1.00 58.23 120 ALA A O 1
ATOM 886 N N . LEU A 1 121 ? -2.986 12.222 15.776 1.00 43.01 121 LEU A N 1
ATOM 887 C CA . LEU A 1 121 ? -4.206 12.830 16.300 1.00 43.07 121 LEU A CA 1
ATOM 888 C C . LEU A 1 121 ? -4.487 14.159 15.612 1.00 44.19 121 LEU A C 1
ATOM 889 O O . LEU A 1 121 ? -5.631 14.452 15.246 1.00 46.83 121 LEU A O 1
ATOM 894 N N . GLU A 1 122 ? -3.447 14.971 15.420 1.00 42.05 122 GLU A N 1
ATOM 895 C CA . GLU A 1 122 ? -3.544 16.261 14.748 1.00 43.28 122 GLU A CA 1
ATOM 896 C C . GLU A 1 122 ? -3.757 16.121 13.248 1.00 50.81 122 GLU A C 1
ATOM 897 O O . GLU A 1 122 ? -3.840 17.134 12.544 1.00 57.15 122 GLU A O 1
ATOM 903 N N . ALA A 1 123 ? -3.876 14.896 12.751 1.00 42.47 123 ALA A N 1
ATOM 904 C CA . ALA A 1 123 ? -4.091 14.643 11.340 1.00 36.19 123 ALA A CA 1
ATOM 905 C C . ALA A 1 123 ? -5.289 13.738 11.108 1.00 40.68 123 ALA A C 1
ATOM 906 O O . ALA A 1 123 ? -5.598 13.428 9.952 1.00 49.77 123 ALA A O 1
ATOM 908 N N . GLY A 1 124 ? -5.969 13.313 12.170 1.00 44.06 124 GLY A N 1
ATOM 909 C CA . GLY A 1 124 ? -7.099 12.423 12.042 1.00 52.04 124 GLY A CA 1
ATOM 910 C C . GLY A 1 124 ? -6.668 11.124 11.406 1.00 47.68 124 GLY A C 1
ATOM 911 O O . GLY A 1 124 ? -7.079 10.803 10.288 1.00 63.76 124 GLY A O 1
ATOM 912 N N . LEU A 1 125 ? -5.815 10.381 12.107 1.00 49.51 125 LEU A N 1
ATOM 913 C CA . LEU A 1 125 ? -5.302 9.110 11.617 1.00 44.53 125 LEU A CA 1
ATOM 914 C C . LEU A 1 125 ? -5.307 8.114 12.759 1.00 51.10 125 LEU A C 1
ATOM 915 O O . LEU A 1 125 ? -4.676 8.341 13.796 1.00 57.55 125 LEU A O 1
ATOM 920 N N . ALA A 1 126 ? -6.017 7.017 12.557 1.00 51.14 126 ALA A N 1
ATOM 921 C CA . ALA A 1 126 ? -6.152 5.972 13.551 1.00 58.01 126 ALA A CA 1
ATOM 922 C C . ALA A 1 126 ? -5.043 4.941 13.377 1.00 56.68 126 ALA A C 1
ATOM 923 O O . ALA A 1 126 ? -4.442 4.810 12.308 1.00 41.29 126 ALA A O 1
ATOM 925 N N . GLY A 1 127 ? -4.767 4.213 14.456 1.00 56.52 127 GLY A N 1
ATOM 926 C CA . GLY A 1 127 ? -3.732 3.203 14.450 1.00 48.13 127 GLY A CA 1
ATOM 927 C C . GLY A 1 127 ? -2.375 3.666 14.930 1.00 53.27 127 GLY A C 1
ATOM 928 O O . GLY A 1 127 ? -1.424 2.876 14.893 1.00 53.96 127 GLY A O 1
ATOM 929 N N . PHE A 1 128 ? -2.248 4.917 15.373 1.00 58.23 128 PHE A N 1
ATOM 930 C CA . PHE A 1 128 ? -0.999 5.440 15.908 1.00 51.32 128 PHE A CA 1
ATOM 931 C C . PHE A 1 128 ? -1.040 5.616 17.419 1.00 34.19 128 PHE A C 1
ATOM 932 O O . PHE A 1 128 ? -0.067 6.106 18.002 1.00 36.04 128 PHE A O 1
ATOM 940 N N . HIS A 1 129 ? -2.140 5.228 18.064 1.00 33.46 129 HIS A N 1
ATOM 941 C CA . HIS A 1 129 ? -2.305 5.438 19.496 1.00 36.73 129 HIS A CA 1
ATOM 942 C C . HIS A 1 129 ? -1.381 4.563 20.332 1.00 39.03 129 HIS A C 1
ATOM 943 O O . HIS A 1 129 ? -1.198 4.843 21.522 1.00 33.76 129 HIS A O 1
ATOM 950 N N . PHE A 1 130 ? -0.808 3.507 19.752 1.00 40.37 130 PHE A N 1
ATOM 951 C CA . PHE A 1 130 ? 0.067 2.629 20.518 1.00 37.70 130 PHE A CA 1
ATOM 952 C C . PHE A 1 130 ? 1.459 3.217 20.704 1.00 40.20 130 PHE A C 1
ATOM 953 O O . PHE A 1 130 ? 2.184 2.784 21.605 1.00 39.76 130 PHE A O 1
ATOM 961 N N . TYR A 1 131 ? 1.842 4.194 19.879 1.00 43.66 131 TYR A N 1
ATOM 962 C CA . TYR A 1 131 ? 3.078 4.934 20.096 1.00 32.74 131 TYR A CA 1
ATOM 963 C C . TYR A 1 131 ? 2.980 5.897 21.273 1.00 38.36 131 TYR A C 1
ATOM 964 O O . TYR A 1 131 ? 4.008 6.435 21.698 1.00 41.69 131 TYR A O 1
ATOM 973 N N . HIS A 1 132 ? 1.777 6.126 21.802 1.00 34.97 132 HIS A N 1
ATOM 974 C CA . HIS A 1 132 ? 1.602 7.046 22.919 1.00 30.15 132 HIS A CA 1
ATOM 975 C C . HIS A 1 132 ? 2.120 6.471 24.230 1.00 28.65 132 HIS A C 1
ATOM 976 O O . HIS A 1 132 ? 2.357 7.233 25.174 1.00 40.95 132 HIS A O 1
ATOM 983 N N . GLY A 1 133 ? 2.307 5.155 24.309 1.00 34.99 133 GLY A N 1
ATOM 984 C CA . GLY A 1 133 ? 2.733 4.522 25.542 1.00 38.13 133 GLY A CA 1
ATOM 985 C C . GLY A 1 133 ? 4.164 4.025 25.520 1.00 28.94 133 GLY A C 1
ATOM 986 O O . GLY A 1 133 ? 4.764 3.804 26.577 1.00 32.53 133 GLY A O 1
ATOM 987 N N . ILE A 1 134 ? 4.723 3.845 24.330 1.00 26.24 134 ILE A N 1
ATOM 988 C CA . ILE A 1 134 ? 6.069 3.302 24.169 1.00 29.46 134 ILE A CA 1
ATOM 989 C C . ILE A 1 134 ? 7.058 4.459 24.279 1.00 39.28 134 ILE A C 1
ATOM 990 O O . ILE A 1 134 ? 7.026 5.365 23.432 1.00 37.82 134 ILE A O 1
ATOM 995 N N . PRO A 1 135 ? 7.938 4.474 25.283 1.00 38.56 135 PRO A N 1
ATOM 996 C CA . PRO A 1 135 ? 8.811 5.632 25.500 1.00 37.50 135 PRO A CA 1
ATOM 997 C C . PRO A 1 135 ? 10.061 5.661 24.634 1.00 36.34 135 PRO A C 1
ATOM 998 O O . PRO A 1 135 ? 10.938 6.493 24.881 1.00 38.49 135 PRO A O 1
ATOM 1002 N N . GLY A 1 136 ? 10.171 4.783 23.640 1.00 34.44 136 GLY A N 1
ATOM 1003 C CA . GLY A 1 136 ? 11.333 4.733 22.782 1.00 27.22 136 GLY A CA 1
ATOM 1004 C C . GLY A 1 136 ? 11.238 5.712 21.629 1.00 25.62 136 GLY A C 1
ATOM 1005 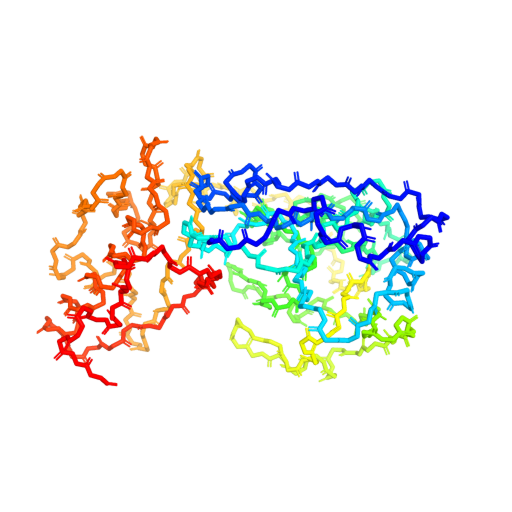O O . GLY A 1 136 ? 10.366 6.581 21.573 1.00 32.04 136 GLY A O 1
ATOM 1006 N N . GLY A 1 137 ? 12.170 5.558 20.689 1.00 28.53 137 GLY A N 1
ATOM 1007 C CA . GLY A 1 137 ? 12.224 6.375 19.501 1.00 25.78 137 GLY A CA 1
ATOM 1008 C C . GLY A 1 137 ? 11.794 5.589 18.274 1.00 24.29 137 GLY A C 1
ATOM 1009 O O . GLY A 1 137 ? 11.653 4.368 18.295 1.00 30.63 137 GLY A O 1
ATOM 1010 N N . ILE A 1 138 ? 11.591 6.327 17.183 1.00 34.70 138 ILE A N 1
ATOM 1011 C CA . ILE A 1 138 ? 11.069 5.708 15.971 1.00 28.97 138 ILE A CA 1
ATOM 1012 C C . ILE A 1 138 ? 12.130 4.844 15.304 1.00 36.27 138 ILE A C 1
ATOM 1013 O O . ILE A 1 138 ? 11.802 3.874 14.610 1.00 39.05 138 ILE A O 1
ATOM 1018 N N . GLY A 1 139 ? 13.410 5.166 15.499 1.00 36.90 139 GLY A N 1
ATOM 1019 C CA . GLY A 1 139 ? 14.459 4.318 14.958 1.00 26.24 139 GLY A CA 1
ATOM 1020 C C . GLY A 1 139 ? 14.453 2.931 15.570 1.00 19.61 139 GLY A C 1
ATOM 1021 O O . GLY A 1 139 ? 14.647 1.932 14.873 1.00 24.45 139 GLY A O 1
ATOM 1022 N N . GLY A 1 140 ? 14.228 2.849 16.884 1.00 19.88 140 GLY A N 1
ATOM 1023 C CA . GLY A 1 140 ? 14.157 1.555 17.539 1.00 23.76 140 GLY A CA 1
ATOM 1024 C C . GLY A 1 140 ? 12.855 0.828 17.295 1.00 29.66 140 GLY A C 1
ATOM 1025 O O . GLY A 1 140 ? 12.830 -0.406 17.266 1.00 33.25 140 GLY A O 1
ATOM 1026 N N . ALA A 1 141 ? 11.758 1.569 17.126 1.00 36.92 141 ALA A N 1
ATOM 1027 C CA . ALA A 1 141 ? 10.494 0.942 16.755 1.00 33.42 141 ALA A CA 1
ATOM 1028 C C . ALA A 1 141 ? 10.630 0.190 15.437 1.00 28.58 141 ALA A C 1
ATOM 1029 O O . ALA A 1 141 ? 10.253 -0.983 15.335 1.00 33.79 141 ALA A O 1
ATOM 1031 N N . LEU A 1 142 ? 11.176 0.852 14.414 1.00 30.31 142 LEU A N 1
ATOM 1032 C CA . LEU A 1 142 ? 11.333 0.205 13.116 1.00 28.64 142 LEU A CA 1
ATOM 1033 C C . LEU A 1 142 ? 12.214 -1.031 13.209 1.00 39.48 142 LEU A C 1
ATOM 1034 O O . LEU A 1 142 ? 12.028 -1.988 12.448 1.00 43.22 142 LEU A O 1
ATOM 1039 N N . ARG A 1 143 ? 13.179 -1.029 14.127 1.00 43.18 143 ARG A N 1
ATOM 1040 C CA . ARG A 1 143 ? 14.098 -2.153 14.244 1.00 46.24 143 ARG A CA 1
ATOM 1041 C C . ARG A 1 143 ? 13.498 -3.265 15.099 1.00 35.23 143 ARG A C 1
ATOM 1042 O O . ARG A 1 143 ? 13.659 -4.450 14.784 1.00 37.78 143 ARG A O 1
ATOM 1050 N N . MET A 1 144 ? 12.799 -2.901 16.172 1.00 26.96 144 MET A N 1
ATOM 1051 C CA . MET A 1 144 ? 12.189 -3.851 17.092 1.00 42.51 144 MET A CA 1
ATOM 1052 C C . MET A 1 144 ? 10.764 -4.219 16.725 1.00 44.93 144 MET A C 1
ATOM 1053 O O . MET A 1 144 ? 10.107 -4.911 17.507 1.00 47.85 144 MET A O 1
ATOM 1058 N N . ASN A 1 145 ? 10.272 -3.786 15.571 1.00 39.54 145 ASN A N 1
ATOM 1059 C CA . ASN A 1 145 ? 8.853 -3.895 15.249 1.00 43.56 145 ASN A CA 1
ATOM 1060 C C . ASN A 1 145 ? 8.020 -3.652 16.504 1.00 42.50 145 ASN A C 1
ATOM 1061 O O . ASN A 1 145 ? 7.196 -4.471 16.915 1.00 45.39 145 ASN A O 1
ATOM 1066 N N . ALA A 1 146 ? 8.282 -2.512 17.137 1.00 33.45 146 ALA A N 1
ATOM 1067 C CA . ALA A 1 146 ? 7.670 -2.223 18.424 1.00 35.37 146 ALA A CA 1
ATOM 1068 C C . ALA A 1 146 ? 6.152 -2.240 18.300 1.00 31.73 146 ALA A C 1
ATOM 1069 O O . ALA A 1 146 ? 5.585 -1.863 17.272 1.00 39.22 146 ALA A O 1
ATOM 1071 N N . GLY A 1 147 ? 5.492 -2.693 19.361 1.00 26.80 147 GLY A N 1
ATOM 1072 C CA . GLY A 1 147 ? 4.055 -2.866 19.317 1.00 27.07 147 GLY A CA 1
ATOM 1073 C C . GLY A 1 147 ? 3.466 -2.997 20.700 1.00 32.30 147 GLY A C 1
ATOM 1074 O O . GLY A 1 147 ? 4.142 -3.407 21.649 1.00 32.96 147 GLY A O 1
ATOM 1075 N N . ALA A 1 148 ? 2.191 -2.640 20.809 1.00 41.34 148 ALA A N 1
ATOM 1076 C CA . ALA A 1 148 ? 1.432 -2.789 22.041 1.00 33.96 148 ALA A CA 1
ATOM 1077 C C . ALA A 1 148 ? -0.043 -2.658 21.695 1.00 31.94 148 ALA A C 1
ATOM 1078 O O . ALA A 1 148 ? -0.407 -2.205 20.607 1.00 35.92 148 ALA A O 1
ATOM 1080 N N . ASN A 1 149 ? -0.891 -3.072 22.633 1.00 36.00 149 ASN A N 1
ATOM 1081 C CA . ASN A 1 149 ? -2.340 -2.933 22.507 1.00 44.06 149 ASN A CA 1
ATOM 1082 C C . ASN A 1 149 ? -2.892 -3.636 21.271 1.00 44.51 149 ASN A C 1
ATOM 1083 O O . ASN A 1 149 ? -4.009 -3.339 20.835 1.00 51.10 149 ASN A O 1
ATOM 1088 N N . GLY A 1 150 ? -2.137 -4.562 20.689 1.00 41.75 150 GLY A N 1
ATOM 1089 C CA . GLY A 1 150 ? -2.578 -5.262 19.501 1.00 29.18 150 GLY A CA 1
ATOM 1090 C C . GLY A 1 150 ? -2.175 -4.627 18.191 1.00 27.37 150 GLY A C 1
ATOM 1091 O O . GLY A 1 150 ? -2.640 -5.079 17.137 1.00 28.94 150 GLY A O 1
ATOM 1092 N N . VAL A 1 151 ? -1.337 -3.594 18.218 1.00 38.01 151 VAL A N 1
ATOM 1093 C CA . VAL A 1 151 ? -0.803 -2.971 17.014 1.00 34.49 151 VAL A CA 1
ATOM 1094 C C . VAL A 1 151 ? 0.715 -3.065 17.060 1.00 31.75 151 VAL A C 1
ATOM 1095 O O . VAL A 1 151 ? 1.323 -2.919 18.126 1.00 33.26 151 VAL A O 1
ATOM 1099 N N . GLU A 1 152 ? 1.323 -3.312 15.903 1.00 39.53 152 GLU A N 1
ATOM 1100 C CA . GLU A 1 152 ? 2.769 -3.335 15.767 1.00 42.53 152 GLU A CA 1
ATOM 1101 C C . GLU A 1 152 ? 3.212 -2.260 14.784 1.00 37.23 152 GLU A C 1
ATOM 1102 O O . GLU A 1 152 ? 2.412 -1.718 14.016 1.00 36.81 152 GLU A O 1
ATOM 1108 N N . THR A 1 153 ? 4.511 -1.962 14.820 1.00 37.54 153 THR A N 1
ATOM 1109 C CA . THR A 1 153 ? 5.072 -0.976 13.903 1.00 39.33 153 THR A CA 1
ATOM 1110 C C . THR A 1 153 ? 4.887 -1.400 12.451 1.00 42.37 153 THR A C 1
ATOM 1111 O O . THR A 1 153 ? 4.660 -0.557 11.574 1.00 44.44 153 THR A O 1
ATOM 1115 N N . ARG A 1 154 ? 4.977 -2.704 12.178 1.00 37.34 154 ARG A N 1
ATOM 1116 C CA . ARG A 1 154 ? 5.000 -3.175 10.796 1.00 39.11 154 ARG A CA 1
ATOM 1117 C C . ARG A 1 154 ? 3.763 -2.740 10.023 1.00 43.08 154 ARG A C 1
ATOM 1118 O O . ARG A 1 154 ? 3.824 -2.571 8.799 1.00 36.95 154 ARG A O 1
ATOM 1126 N N . GLU A 1 155 ? 2.639 -2.548 10.712 1.00 51.75 155 GLU A N 1
ATOM 1127 C CA . GLU A 1 155 ? 1.372 -2.292 10.039 1.00 44.04 155 GLU A CA 1
ATOM 1128 C C . GLU A 1 155 ? 1.231 -0.854 9.559 1.00 43.08 155 GLU A C 1
ATOM 1129 O O . GLU A 1 155 ? 0.401 -0.590 8.682 1.00 48.96 155 GLU A O 1
ATOM 1135 N N . ARG A 1 156 ? 2.017 0.075 10.103 1.00 44.91 156 ARG A N 1
ATOM 1136 C CA . ARG A 1 156 ? 1.976 1.471 9.690 1.00 44.73 156 ARG A CA 1
ATOM 1137 C C . ARG A 1 156 ? 3.173 1.871 8.839 1.00 46.62 156 ARG A C 1
ATOM 1138 O O . ARG A 1 156 ? 3.227 3.013 8.373 1.00 50.57 156 ARG A O 1
ATOM 1146 N N . VAL A 1 157 ? 4.126 0.970 8.618 1.00 54.03 157 VAL A N 1
ATOM 1147 C CA . VAL A 1 157 ? 5.342 1.296 7.879 1.00 59.49 157 VAL A CA 1
ATOM 1148 C C . VAL A 1 157 ? 5.055 1.215 6.385 1.00 52.45 157 VAL A C 1
ATOM 1149 O O . VAL A 1 157 ? 4.654 0.162 5.876 1.00 48.83 157 VAL A O 1
ATOM 1153 N N . VAL A 1 158 ? 5.267 2.324 5.677 1.00 53.50 158 VAL A N 1
ATOM 1154 C CA . VAL A 1 158 ? 5.201 2.328 4.219 1.00 63.38 158 VAL A CA 1
ATOM 1155 C C . VAL A 1 158 ? 6.594 2.043 3.675 1.00 52.69 158 VAL A C 1
ATOM 1156 O O . VAL A 1 158 ? 6.875 0.934 3.207 1.00 51.03 158 VAL A O 1
ATOM 1160 N N . GLU A 1 159 ? 7.476 3.040 3.735 1.00 58.44 159 GLU A N 1
ATOM 1161 C CA . GLU A 1 159 ? 8.850 2.897 3.277 1.00 62.59 159 GLU A CA 1
ATOM 1162 C C . GLU A 1 159 ? 9.798 3.469 4.321 1.00 56.22 159 GLU A C 1
ATOM 1163 O O . GLU A 1 159 ? 9.472 4.433 5.019 1.00 52.43 159 GLU A O 1
ATOM 1169 N N . VAL A 1 160 ? 10.978 2.861 4.419 1.00 61.88 160 VAL A N 1
ATOM 1170 C CA . VAL A 1 160 ? 12.014 3.294 5.346 1.00 59.23 160 VAL A CA 1
ATOM 1171 C C . VAL A 1 160 ? 13.210 3.791 4.548 1.00 50.43 160 VAL A C 1
ATOM 1172 O O . VAL A 1 160 ? 13.479 3.330 3.432 1.00 59.02 160 VAL A O 1
ATOM 1176 N N . ARG A 1 161 ? 13.932 4.741 5.135 1.00 51.63 161 ARG A N 1
ATOM 1177 C CA . ARG A 1 161 ? 15.122 5.334 4.542 1.00 52.76 161 ARG A CA 1
ATOM 1178 C C . ARG A 1 161 ? 16.279 5.152 5.513 1.00 58.31 161 ARG A C 1
ATOM 1179 O O . ARG A 1 161 ? 16.140 5.436 6.707 1.00 55.94 161 ARG A O 1
ATOM 1187 N N . ALA A 1 162 ? 17.415 4.679 5.004 1.00 58.17 162 ALA A N 1
ATOM 1188 C CA . ALA A 1 162 ? 18.519 4.294 5.870 1.00 49.33 162 ALA A CA 1
ATOM 1189 C C . ALA A 1 162 ? 19.845 4.541 5.168 1.00 57.97 162 ALA A C 1
ATOM 1190 O O . ALA A 1 162 ? 19.906 4.717 3.949 1.00 63.87 162 ALA A O 1
ATOM 1192 N N . LEU A 1 163 ? 20.909 4.554 5.966 1.00 55.03 163 LEU A N 1
ATOM 1193 C CA . LEU A 1 163 ? 22.277 4.554 5.473 1.00 43.69 163 LEU A CA 1
ATOM 1194 C C . LEU A 1 163 ? 22.932 3.228 5.829 1.00 37.93 163 LEU A C 1
ATOM 1195 O O . LEU A 1 163 ? 22.682 2.672 6.903 1.00 41.33 163 LEU A O 1
ATOM 1200 N N . ASP A 1 164 ? 23.762 2.722 4.924 1.00 52.34 164 ASP A N 1
ATOM 1201 C CA . ASP A 1 164 ? 24.566 1.549 5.214 1.00 58.20 164 ASP A CA 1
ATOM 1202 C C . ASP A 1 164 ? 25.932 1.996 5.734 1.00 59.75 164 ASP A C 1
ATOM 1203 O O . ASP A 1 164 ? 26.241 3.189 5.801 1.00 56.45 164 ASP A O 1
ATOM 1208 N N . ARG A 1 165 ? 26.765 1.028 6.113 1.00 56.06 165 ARG A N 1
ATOM 1209 C CA . ARG A 1 165 ? 28.030 1.342 6.767 1.00 62.28 165 ARG A CA 1
ATOM 1210 C C . ARG A 1 165 ? 29.005 2.054 5.834 1.00 65.16 165 ARG A C 1
ATOM 1211 O O . ARG A 1 165 ? 30.005 2.601 6.312 1.00 65.66 165 ARG A O 1
ATOM 1219 N N . LYS A 1 166 ? 28.726 2.093 4.531 1.00 70.72 166 LYS A N 1
ATOM 1220 C CA . LYS A 1 166 ? 29.491 2.897 3.588 1.00 66.83 166 LYS A CA 1
ATOM 1221 C C . LYS A 1 166 ? 28.825 4.238 3.295 1.00 70.52 166 LYS A C 1
ATOM 1222 O O . LYS A 1 166 ? 29.217 4.918 2.341 1.00 72.21 166 LYS A O 1
ATOM 1228 N N . GLY A 1 167 ? 27.826 4.626 4.086 1.00 69.46 167 GLY A N 1
ATOM 1229 C CA . GLY A 1 167 ? 27.216 5.935 3.951 1.00 61.46 167 GLY A CA 1
ATOM 1230 C C . GLY A 1 167 ? 26.363 6.134 2.720 1.00 64.66 167 GLY A C 1
ATOM 1231 O O . GLY A 1 167 ? 26.116 7.279 2.333 1.00 65.00 167 GLY A O 1
ATOM 1232 N N . GLU A 1 168 ? 25.896 5.057 2.095 1.00 73.27 168 GLU A N 1
ATOM 1233 C CA . GLU A 1 168 ? 25.077 5.146 0.893 1.00 74.09 168 GLU A CA 1
ATOM 1234 C C . GLU A 1 168 ? 23.611 4.916 1.240 1.00 68.35 168 GLU A C 1
ATOM 1235 O O . GLU A 1 168 ? 23.279 4.040 2.045 1.00 59.39 168 GLU A O 1
ATOM 1241 N N . VAL A 1 169 ? 22.736 5.708 0.616 1.00 76.06 169 VAL A N 1
ATOM 1242 C CA . VAL A 1 169 ? 21.334 5.764 1.015 1.00 63.89 169 VAL A CA 1
ATOM 1243 C C . VAL A 1 169 ? 20.588 4.516 0.549 1.00 58.87 169 VAL A C 1
ATOM 1244 O O . VAL A 1 169 ? 20.949 3.878 -0.449 1.00 64.58 169 VAL A O 1
ATOM 1248 N N . HIS A 1 170 ? 19.529 4.168 1.282 1.00 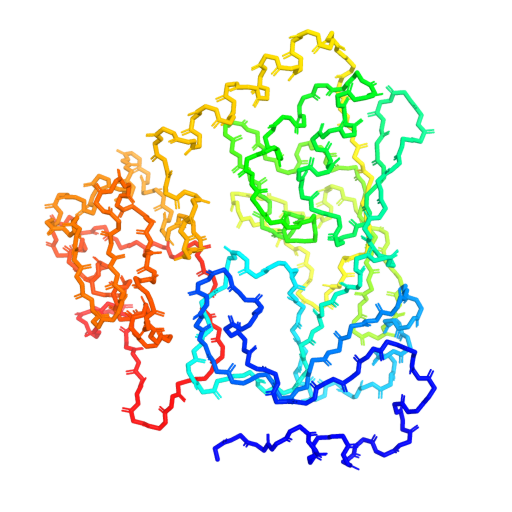58.11 170 HIS A N 1
ATOM 1249 C CA . HIS A 1 170 ? 18.683 3.025 0.948 1.00 64.67 170 HIS A CA 1
ATOM 1250 C C . HIS A 1 170 ? 17.245 3.353 1.321 1.00 58.35 170 HIS A C 1
ATOM 1251 O O . HIS A 1 170 ? 16.956 3.598 2.496 1.00 61.47 170 HIS A O 1
ATOM 1258 N N . VAL A 1 171 ? 16.348 3.350 0.337 1.00 57.55 171 VAL A N 1
ATOM 1259 C CA . VAL A 1 171 ? 14.914 3.489 0.573 1.00 56.15 171 VAL A CA 1
ATOM 1260 C C . VAL A 1 171 ? 14.321 2.086 0.495 1.00 53.50 171 VAL A C 1
ATOM 1261 O O . VAL A 1 171 ? 14.152 1.529 -0.593 1.00 49.75 171 VAL A O 1
ATOM 1265 N N . LEU A 1 172 ? 13.994 1.514 1.649 1.00 58.23 172 LEU A N 1
ATOM 1266 C CA . LEU A 1 172 ? 13.510 0.145 1.742 1.00 59.63 172 LEU A CA 1
ATOM 1267 C C . LEU A 1 172 ? 12.050 0.127 2.186 1.00 57.55 172 LEU A C 1
ATOM 1268 O O . LEU A 1 172 ? 11.572 1.058 2.839 1.00 52.79 172 LEU A O 1
ATOM 1273 N N . SER A 1 173 ? 11.341 -0.938 1.813 1.00 66.49 173 SER A N 1
ATOM 1274 C CA . SER A 1 173 ? 9.889 -1.008 1.927 1.00 61.52 173 SER A CA 1
ATOM 1275 C C . SER A 1 173 ? 9.458 -1.977 3.023 1.00 56.01 173 SER A C 1
ATOM 1276 O O . SER A 1 173 ? 10.255 -2.744 3.570 1.00 64.73 173 SER A O 1
ATOM 1279 N N . ASN A 1 174 ? 8.155 -1.930 3.326 1.00 54.56 174 ASN A N 1
ATOM 1280 C CA . ASN A 1 174 ? 7.580 -2.780 4.366 1.00 59.37 174 ASN A CA 1
ATOM 1281 C C . ASN A 1 174 ? 7.923 -4.248 4.143 1.00 53.31 174 ASN A C 1
ATOM 1282 O O . ASN A 1 174 ? 8.142 -4.996 5.103 1.00 46.08 174 ASN A O 1
ATOM 1287 N N . ALA A 1 175 ? 7.961 -4.683 2.882 1.00 61.19 175 ALA A N 1
ATOM 1288 C CA . ALA A 1 175 ? 8.345 -6.061 2.595 1.00 65.65 175 ALA A CA 1
ATOM 1289 C C . ALA A 1 175 ? 9.822 -6.290 2.886 1.00 58.94 175 ALA A C 1
ATOM 1290 O O . ALA A 1 175 ? 10.195 -7.311 3.476 1.00 54.91 175 ALA A O 1
ATOM 1292 N N . ASP A 1 176 ? 10.678 -5.348 2.482 1.00 52.33 176 ASP A N 1
ATOM 1293 C CA . ASP A 1 176 ? 12.110 -5.499 2.714 1.00 48.40 176 ASP A CA 1
ATOM 1294 C C . ASP A 1 176 ? 12.436 -5.575 4.199 1.00 50.69 176 ASP A C 1
ATOM 1295 O O . ASP A 1 176 ? 13.418 -6.221 4.585 1.00 57.22 176 ASP A O 1
ATOM 1300 N N . MET A 1 177 ? 11.634 -4.926 5.047 1.00 51.39 177 MET A N 1
ATOM 1301 C CA . MET A 1 177 ? 11.934 -4.918 6.474 1.00 48.23 177 MET A CA 1
ATOM 1302 C C . MET A 1 177 ? 11.884 -6.321 7.063 1.00 44.24 177 MET A C 1
ATOM 1303 O O . MET A 1 177 ? 12.535 -6.589 8.080 1.00 43.87 177 MET A O 1
ATOM 1308 N N . GLY A 1 178 ? 11.125 -7.225 6.447 1.00 49.36 178 GLY A N 1
ATOM 1309 C CA . GLY A 1 178 ? 11.039 -8.591 6.925 1.00 48.31 178 GLY A CA 1
ATOM 1310 C C . GLY A 1 178 ? 10.603 -8.649 8.372 1.00 40.73 178 GLY A C 1
ATOM 1311 O O . GLY A 1 178 ? 11.386 -9.016 9.253 1.00 46.27 178 GLY A O 1
ATOM 1312 N N . TYR A 1 179 ? 9.352 -8.292 8.627 1.00 40.11 179 TYR A N 1
ATOM 1313 C CA . TYR A 1 179 ? 8.879 -8.104 9.987 1.00 43.56 179 TYR A CA 1
ATOM 1314 C C . TYR A 1 179 ? 8.320 -9.394 10.569 1.00 46.74 179 TYR A C 1
ATOM 1315 O O . TYR A 1 179 ? 7.814 -10.264 9.855 1.00 46.53 179 TYR A O 1
ATOM 1324 N N . ALA A 1 180 ? 8.428 -9.502 11.887 1.00 37.49 180 ALA A N 1
ATOM 1325 C CA . ALA A 1 180 ? 7.897 -10.612 12.664 1.00 40.96 180 ALA A CA 1
ATOM 1326 C C . ALA A 1 180 ? 7.671 -10.086 14.076 1.00 33.07 180 ALA A C 1
ATOM 1327 O O . ALA A 1 180 ? 7.798 -8.883 14.328 1.00 39.80 180 ALA A O 1
ATOM 1329 N N . TYR A 1 181 ? 7.334 -10.975 15.005 1.00 30.29 181 TYR A N 1
ATOM 1330 C CA . TYR A 1 181 ? 7.233 -10.554 16.395 1.00 35.32 181 TYR A CA 1
ATOM 1331 C C . TYR A 1 181 ? 8.556 -9.951 16.836 1.00 48.13 181 TYR A C 1
ATOM 1332 O O . TYR A 1 181 ? 9.590 -10.627 16.830 1.00 51.36 181 TYR A O 1
ATOM 1341 N N . ARG A 1 182 ? 8.523 -8.673 17.197 1.00 49.24 182 ARG A N 1
ATOM 1342 C CA . ARG A 1 182 ? 9.682 -7.972 17.739 1.00 44.64 182 ARG A CA 1
ATOM 1343 C C . ARG A 1 182 ? 10.945 -8.286 16.937 1.00 43.52 182 ARG A C 1
ATOM 1344 O O . ARG A 1 182 ? 11.983 -8.668 17.483 1.00 53.54 182 ARG A O 1
ATOM 1352 N N . HIS A 1 183 ? 10.857 -8.115 15.617 1.00 34.91 183 HIS A N 1
ATOM 1353 C CA . HIS A 1 183 ? 11.972 -8.476 14.753 1.00 43.03 183 HIS A CA 1
ATOM 1354 C C . HIS A 1 183 ? 11.824 -7.849 13.373 1.00 37.56 183 HIS A C 1
ATOM 1355 O O . HIS A 1 183 ? 10.723 -7.806 12.818 1.00 43.35 183 HIS A O 1
ATOM 1362 N N . SER A 1 184 ? 12.949 -7.386 12.821 1.00 36.58 184 SER A N 1
ATOM 1363 C CA . SER A 1 184 ? 13.055 -7.010 11.417 1.00 44.10 184 SER A CA 1
ATOM 1364 C C . SER A 1 184 ? 14.268 -7.695 10.801 1.00 48.54 184 SER A C 1
ATOM 1365 O O . SER A 1 184 ? 15.312 -7.828 11.447 1.00 53.52 184 SER A O 1
ATOM 1368 N N . SER A 1 185 ? 14.124 -8.121 9.547 1.00 49.44 185 SER A N 1
ATOM 1369 C CA . SER A 1 185 ? 15.185 -8.802 8.814 1.00 54.36 185 SER A CA 1
ATOM 1370 C C . SER A 1 185 ? 16.137 -7.844 8.111 1.00 48.63 185 SER A C 1
ATOM 1371 O O . SER A 1 185 ? 17.044 -8.302 7.408 1.00 46.73 185 SER A O 1
ATOM 1374 N N . ALA A 1 186 ? 15.953 -6.536 8.272 1.00 51.39 186 ALA A N 1
ATOM 1375 C CA . ALA A 1 186 ? 16.838 -5.578 7.626 1.00 55.69 186 ALA A CA 1
ATOM 1376 C C . ALA A 1 186 ? 18.263 -5.738 8.144 1.00 54.15 186 ALA A C 1
ATOM 1377 O O . ALA A 1 186 ? 18.492 -6.129 9.292 1.00 42.63 186 ALA A O 1
ATOM 1379 N N . SER A 1 187 ? 19.225 -5.433 7.279 1.00 54.02 187 SER A N 1
ATOM 1380 C CA . SER A 1 187 ? 20.625 -5.626 7.626 1.00 59.33 187 SER A CA 1
ATOM 1381 C C . SER A 1 187 ? 20.955 -4.881 8.918 1.00 59.31 187 SER A C 1
ATOM 1382 O O . SER A 1 187 ? 20.414 -3.796 9.165 1.00 59.81 187 SER A O 1
ATOM 1385 N N . PRO A 1 188 ? 21.831 -5.429 9.768 1.00 45.88 188 PRO A N 1
ATOM 1386 C CA . PRO A 1 188 ? 22.160 -4.749 11.027 1.00 48.37 188 PRO A CA 1
ATOM 1387 C C . PRO A 1 188 ? 23.154 -3.610 10.877 1.00 42.69 188 PRO A C 1
ATOM 1388 O O . PRO A 1 188 ? 23.351 -2.857 11.840 1.00 45.89 188 PRO A O 1
ATOM 1392 N N . ASP A 1 189 ? 23.791 -3.464 9.717 1.00 38.35 189 ASP A N 1
ATOM 1393 C CA . ASP A 1 189 ? 24.648 -2.315 9.456 1.00 50.91 189 ASP A CA 1
ATOM 1394 C C . ASP A 1 189 ? 23.859 -1.083 9.033 1.00 56.94 189 ASP A C 1
ATOM 1395 O O . ASP A 1 189 ? 24.453 -0.012 8.872 1.00 53.68 189 ASP A O 1
ATOM 1400 N N . LEU A 1 190 ? 22.546 -1.209 8.858 1.00 61.04 190 LEU A N 1
ATOM 1401 C CA . LEU A 1 190 ? 21.728 -0.103 8.386 1.00 54.78 190 LEU A CA 1
ATOM 1402 C C . LEU A 1 190 ? 21.358 0.828 9.532 1.00 45.56 190 LEU A C 1
ATOM 1403 O O . LEU A 1 190 ? 21.016 0.382 10.632 1.00 46.82 190 LEU A O 1
ATOM 1408 N N . ILE A 1 191 ? 21.425 2.129 9.264 1.00 50.13 191 ILE A N 1
ATOM 1409 C CA . ILE A 1 191 ? 21.008 3.161 10.206 1.00 46.37 191 ILE A CA 1
ATOM 1410 C C . ILE A 1 191 ? 19.781 3.855 9.627 1.00 37.75 191 ILE A C 1
ATOM 1411 O O . ILE A 1 191 ? 19.864 4.525 8.590 1.00 37.02 191 ILE A O 1
ATOM 1416 N N . PHE A 1 192 ? 18.644 3.672 10.291 1.00 39.51 192 PHE A N 1
ATOM 1417 C CA . PHE A 1 192 ? 17.398 4.311 9.894 1.00 42.82 192 PHE A CA 1
ATOM 1418 C C . PHE A 1 192 ? 17.446 5.810 10.159 1.00 34.84 192 PHE A C 1
ATOM 1419 O O . PHE A 1 192 ? 17.769 6.249 11.267 1.00 36.68 192 PHE A O 1
ATOM 1427 N N . THR A 1 193 ? 17.105 6.595 9.138 1.00 38.07 193 THR A N 1
ATOM 1428 C CA . THR A 1 193 ? 17.081 8.047 9.235 1.00 42.92 193 THR A CA 1
ATOM 1429 C C . THR A 1 193 ? 15.678 8.634 9.217 1.00 42.58 193 THR A C 1
ATOM 1430 O O . THR A 1 193 ? 15.449 9.665 9.851 1.00 40.45 193 THR A O 1
ATOM 1434 N N . SER A 1 194 ? 14.738 8.009 8.512 1.00 50.15 194 SER A N 1
ATOM 1435 C CA . SER A 1 194 ? 13.344 8.434 8.551 1.00 47.71 194 SER A CA 1
ATOM 1436 C C . SER A 1 194 ? 12.484 7.326 7.960 1.00 47.53 194 SER A C 1
ATOM 1437 O O . SER A 1 194 ? 12.987 6.331 7.431 1.00 38.95 194 SER A O 1
ATOM 1440 N N . VAL A 1 195 ? 11.169 7.522 8.053 1.00 57.77 195 VAL A N 1
ATOM 1441 C CA . VAL A 1 195 ? 10.190 6.518 7.660 1.00 51.36 195 VAL A CA 1
ATOM 1442 C C . VAL A 1 195 ? 8.936 7.238 7.191 1.00 51.45 195 VAL A C 1
ATOM 1443 O O . VAL A 1 195 ? 8.653 8.362 7.612 1.00 52.41 195 VAL A O 1
ATOM 1447 N N . LEU A 1 196 ? 8.182 6.584 6.313 1.00 57.31 196 LEU A N 1
ATOM 1448 C CA . LEU A 1 196 ? 6.876 7.069 5.886 1.00 54.33 196 LEU A CA 1
ATOM 1449 C C . LEU A 1 196 ? 5.807 6.185 6.510 1.00 44.42 196 LEU A C 1
ATOM 1450 O O . LEU A 1 196 ? 5.827 4.961 6.339 1.00 45.71 196 LEU A O 1
ATOM 1455 N N . PHE A 1 197 ? 4.881 6.807 7.230 1.00 45.53 197 PHE A N 1
ATOM 1456 C CA . PHE A 1 197 ? 3.817 6.112 7.935 1.00 56.35 197 PHE A CA 1
ATOM 1457 C C . PHE A 1 197 ? 2.494 6.333 7.211 1.00 62.42 197 PHE A C 1
ATOM 1458 O O . PHE A 1 197 ? 2.316 7.333 6.512 1.00 53.56 197 PHE A O 1
ATOM 1466 N N . GLU A 1 198 ? 1.567 5.388 7.379 1.00 59.78 198 GLU A N 1
ATOM 1467 C CA . GLU A 1 198 ? 0.253 5.466 6.745 1.00 58.26 198 GLU A CA 1
ATOM 1468 C C . GLU A 1 198 ? -0.789 4.860 7.674 1.00 56.94 198 GLU A C 1
ATOM 1469 O O . GLU A 1 198 ? -0.674 3.692 8.059 1.00 54.03 198 GLU A O 1
ATOM 1475 N N . GLY A 1 199 ? -1.803 5.653 8.026 1.00 58.96 199 GLY A N 1
ATOM 1476 C CA . GLY A 1 199 ? -2.893 5.174 8.845 1.00 56.60 199 GLY A CA 1
ATOM 1477 C C . GLY A 1 199 ? -4.231 5.507 8.214 1.00 64.55 199 GLY A C 1
ATOM 1478 O O . GLY A 1 199 ? -4.334 6.355 7.326 1.00 64.35 199 GLY A O 1
ATOM 1479 N N . VAL A 1 200 ? -5.263 4.822 8.691 1.00 58.55 200 VAL A N 1
ATOM 1480 C CA . VAL A 1 200 ? -6.612 5.017 8.153 1.00 54.09 200 VAL A CA 1
ATOM 1481 C C . VAL A 1 200 ? -7.231 6.250 8.809 1.00 53.51 200 VAL A C 1
ATOM 1482 O O . VAL A 1 200 ? -7.223 6.351 10.046 1.00 51.54 200 VAL A O 1
ATOM 1486 N N . PRO A 1 201 ? -7.773 7.194 8.036 1.00 58.37 201 PRO A N 1
ATOM 1487 C CA . PRO A 1 201 ? -8.333 8.409 8.645 1.00 45.75 201 PRO A CA 1
ATOM 1488 C C . PRO A 1 201 ? -9.487 8.086 9.586 1.00 42.58 201 PRO A C 1
ATOM 1489 O O . PRO A 1 201 ? -10.268 7.163 9.348 1.00 50.70 201 PRO A O 1
ATOM 1493 N N . GLY A 1 202 ? -9.591 8.863 10.667 1.00 46.06 202 GLY A N 1
ATOM 1494 C CA . GLY A 1 202 ? -10.559 8.553 11.706 1.00 45.26 202 GLY A CA 1
ATOM 1495 C C . GLY A 1 202 ? -10.974 9.765 12.512 1.00 41.70 202 GLY A C 1
ATOM 1496 O O . GLY A 1 202 ? -10.392 10.848 12.408 1.00 43.00 202 GLY A O 1
ATOM 1497 N N . GLU A 1 203 ? -12.002 9.554 13.333 1.00 42.03 203 GLU A N 1
ATOM 1498 C CA . GLU A 1 203 ? -12.538 10.614 14.179 1.00 53.71 203 GLU A CA 1
ATOM 1499 C C . GLU A 1 203 ? -11.592 10.899 15.340 1.00 55.20 203 GLU A C 1
ATOM 1500 O O . GLU A 1 203 ? -11.071 9.981 15.979 1.00 59.91 203 GLU A O 1
ATOM 1506 N N . ARG A 1 204 ? -11.383 12.187 15.620 1.00 52.55 204 ARG A N 1
ATOM 1507 C CA . ARG A 1 204 ? -10.380 12.575 16.608 1.00 48.15 204 ARG A CA 1
ATOM 1508 C C . ARG A 1 204 ? -10.828 12.239 18.025 1.00 50.19 204 ARG A C 1
ATOM 1509 O O . ARG A 1 204 ? -10.006 11.846 18.861 1.00 48.78 204 ARG A O 1
ATOM 1517 N N . ASP A 1 205 ? -12.120 12.404 18.323 1.00 57.18 205 ASP A N 1
ATOM 1518 C CA . ASP A 1 205 ? -12.618 12.012 19.637 1.00 51.43 205 ASP A CA 1
ATOM 1519 C C . ASP A 1 205 ? -12.322 10.546 19.918 1.00 48.97 205 ASP A C 1
ATOM 1520 O O . ASP A 1 205 ? -12.153 10.156 21.079 1.00 41.96 205 ASP A O 1
ATOM 1525 N N . ASP A 1 206 ? -12.254 9.723 18.870 1.00 49.11 206 ASP A N 1
ATOM 1526 C CA . ASP A 1 206 ? -11.891 8.322 19.038 1.00 53.02 206 ASP A CA 1
ATOM 1527 C C . ASP A 1 206 ? -10.391 8.162 19.252 1.00 48.86 206 ASP A C 1
ATOM 1528 O O . ASP A 1 206 ? -9.963 7.388 20.115 1.00 53.52 206 ASP A O 1
ATOM 1533 N N . ILE A 1 207 ? -9.581 8.889 18.479 1.00 51.92 207 ILE A N 1
ATOM 1534 C CA . ILE A 1 207 ? -8.132 8.791 18.623 1.00 45.76 207 ILE A CA 1
ATOM 1535 C C . ILE A 1 207 ? -7.708 9.231 20.020 1.00 40.57 207 ILE A C 1
ATOM 1536 O O . ILE A 1 207 ? -6.841 8.607 20.645 1.00 35.72 207 ILE A O 1
ATOM 1541 N N . ARG A 1 208 ? -8.306 10.309 20.531 1.00 42.65 208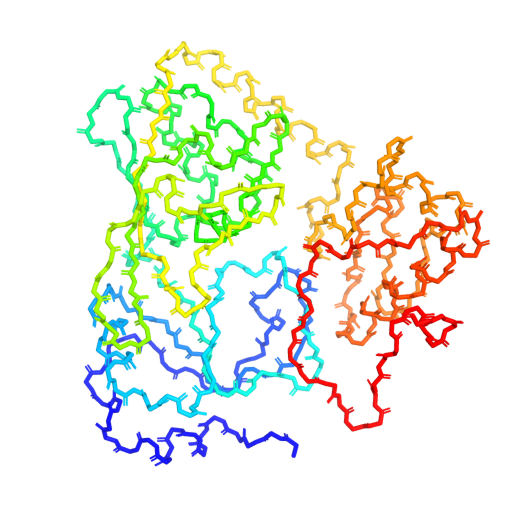 ARG A N 1
ATOM 1542 C CA . ARG A 1 208 ? -8.109 10.681 21.929 1.00 41.37 208 ARG A CA 1
ATOM 1543 C C . ARG A 1 208 ? -8.443 9.514 22.848 1.00 41.33 208 ARG A C 1
ATOM 1544 O O . ARG A 1 208 ? -7.619 9.080 23.660 1.00 44.37 208 ARG A O 1
ATOM 1552 N N . ARG A 1 209 ? -9.671 9.006 22.729 1.00 45.20 209 ARG A N 1
ATOM 1553 C CA . ARG A 1 209 ? -10.137 7.921 23.586 1.00 45.92 209 ARG A CA 1
ATOM 1554 C C . ARG A 1 209 ? -9.112 6.796 23.661 1.00 38.65 209 ARG A C 1
ATOM 1555 O O . ARG A 1 209 ? -8.697 6.387 24.751 1.00 38.41 209 ARG A O 1
ATOM 1563 N N . ALA A 1 210 ? -8.680 6.292 22.504 1.00 35.36 210 ALA A N 1
ATOM 1564 C CA . ALA A 1 210 ? -7.724 5.189 22.495 1.00 51.04 210 ALA A CA 1
ATOM 1565 C C . ALA A 1 210 ? -6.401 5.595 23.133 1.00 42.73 210 ALA A C 1
ATOM 1566 O O . ALA A 1 210 ? -5.762 4.788 23.819 1.00 36.75 210 ALA A O 1
ATOM 1568 N N . MET A 1 211 ? -5.971 6.842 22.923 1.00 36.20 211 MET A N 1
ATOM 1569 C CA . MET A 1 211 ? -4.721 7.291 23.527 1.00 30.37 211 MET A CA 1
ATOM 1570 C C . MET A 1 211 ? -4.856 7.457 25.034 1.00 35.60 211 MET A C 1
ATOM 1571 O O . MET A 1 211 ? -3.876 7.274 25.766 1.00 39.31 211 MET A O 1
ATOM 1576 N N . ASP A 1 212 ? -6.050 7.804 25.516 1.00 39.77 212 ASP A N 1
ATOM 1577 C CA . ASP A 1 212 ? -6.268 7.896 26.954 1.00 28.30 212 ASP A CA 1
ATOM 1578 C C . ASP A 1 212 ? -6.417 6.519 27.584 1.00 28.28 212 ASP A C 1
ATOM 1579 O O . ASP A 1 212 ? -6.071 6.336 28.756 1.00 29.22 212 ASP A O 1
ATOM 1584 N N . GLU A 1 213 ? -6.933 5.549 26.828 1.00 38.26 213 GLU A N 1
ATOM 1585 C CA . GLU A 1 213 ? -6.964 4.174 27.309 1.00 38.72 213 GLU A CA 1
ATOM 1586 C C . GLU A 1 213 ? -5.572 3.557 27.268 1.00 32.32 213 GLU A C 1
ATOM 1587 O O . GLU A 1 213 ? -5.201 2.783 28.158 1.00 41.08 213 GLU A O 1
ATOM 1593 N N . VAL A 1 214 ? -4.788 3.894 26.242 1.00 38.75 214 VAL A N 1
ATOM 1594 C CA . VAL A 1 214 ? -3.398 3.452 26.186 1.00 30.75 214 VAL A CA 1
ATOM 1595 C C . VAL A 1 214 ? -2.638 3.955 27.407 1.00 28.86 214 VAL A C 1
ATOM 1596 O O . VAL A 1 214 ? -1.961 3.187 28.101 1.00 37.65 214 VAL A O 1
ATOM 1600 N N . GLN A 1 215 ? -2.746 5.255 27.693 1.00 29.17 215 GLN A N 1
ATOM 1601 C CA . GLN A 1 215 ? -1.991 5.832 28.799 1.00 34.28 215 GLN A CA 1
ATOM 1602 C C . GLN A 1 215 ? -2.508 5.354 30.150 1.00 31.81 215 GLN A C 1
ATOM 1603 O O . GLN A 1 215 ? -1.724 5.217 31.096 1.00 29.63 215 GLN A O 1
ATOM 1609 N N . HIS A 1 216 ? -3.814 5.105 30.269 1.00 40.09 216 HIS A N 1
ATOM 1610 C CA . HIS A 1 216 ? -4.349 4.622 31.537 1.00 29.94 216 HIS A CA 1
ATOM 1611 C C . HIS A 1 216 ? -3.818 3.231 31.859 1.00 24.30 216 HIS A C 1
ATOM 1612 O O . HIS A 1 216 ? -3.541 2.917 33.022 1.00 26.07 216 HIS A O 1
ATOM 1619 N N . HIS A 1 217 ? -3.678 2.386 30.838 1.00 29.07 217 HIS A N 1
ATOM 1620 C CA . HIS A 1 217 ? -3.103 1.059 31.028 1.00 30.68 217 HIS A CA 1
ATOM 1621 C C . HIS A 1 217 ? -1.677 1.163 31.554 1.00 32.52 217 HIS A C 1
ATOM 1622 O O . HIS A 1 217 ? -1.322 0.546 32.566 1.00 28.09 217 HIS A O 1
ATOM 1629 N N . ARG A 1 218 ? -0.854 1.970 30.885 1.00 33.85 218 ARG A N 1
ATOM 1630 C CA . ARG A 1 218 ? 0.530 2.177 31.295 1.00 20.93 218 ARG A CA 1
ATOM 1631 C C . ARG A 1 218 ? 0.630 2.616 32.754 1.00 23.32 218 ARG A C 1
ATOM 1632 O O . ARG A 1 218 ? 1.387 2.033 33.539 1.00 26.92 218 ARG A O 1
ATOM 1640 N N . GLU A 1 219 ? -0.131 3.645 33.139 1.00 27.30 219 GLU A N 1
ATOM 1641 C CA . GLU A 1 219 ? -0.041 4.175 34.498 1.00 22.33 219 GLU A CA 1
ATOM 1642 C C . GLU A 1 219 ? -0.552 3.198 35.545 1.00 20.60 219 GLU A C 1
ATOM 1643 O O . GLU A 1 219 ? -0.240 3.360 36.730 1.00 21.76 219 GLU A O 1
ATOM 1649 N N . THR A 1 220 ? -1.337 2.203 35.143 1.00 34.87 220 THR A N 1
ATOM 1650 C CA . THR A 1 220 ? -2.044 1.347 36.083 1.00 23.53 220 THR A CA 1
ATOM 1651 C C . THR A 1 220 ? -1.438 -0.039 36.231 1.00 21.47 220 THR A C 1
ATOM 1652 O O . THR A 1 220 ? -1.478 -0.595 37.330 1.00 23.93 220 THR A O 1
ATOM 1656 N N . VAL A 1 221 ? -0.870 -0.607 35.167 1.00 19.65 221 VAL A N 1
ATOM 1657 C CA . VAL A 1 221 ? -0.390 -1.982 35.191 1.00 36.30 221 VAL A CA 1
ATOM 1658 C C . VAL A 1 221 ? 1.107 -2.100 34.942 1.00 35.10 221 VAL A C 1
ATOM 1659 O O . VAL A 1 221 ? 1.639 -3.212 35.012 1.00 34.63 221 VAL A O 1
ATOM 1663 N N . GLN A 1 222 ? 1.807 -1.007 34.649 1.00 31.58 222 GLN A N 1
ATOM 1664 C CA . GLN A 1 222 ? 3.229 -1.097 34.342 1.00 24.15 222 GLN A CA 1
ATOM 1665 C C . GLN A 1 222 ? 4.011 -0.012 35.068 1.00 33.37 222 GLN A C 1
ATOM 1666 O O . GLN A 1 222 ? 3.493 1.087 35.300 1.00 37.75 222 GLN A O 1
ATOM 1672 N N . PRO A 1 223 ? 5.275 -0.294 35.433 1.00 46.26 223 PRO A N 1
ATOM 1673 C CA . PRO A 1 223 ? 6.097 0.651 36.212 1.00 38.78 223 PRO A CA 1
ATOM 1674 C C . PRO A 1 223 ? 6.862 1.631 35.324 1.00 29.91 223 PRO A C 1
ATOM 1675 O O . PRO A 1 223 ? 8.091 1.741 35.386 1.00 36.12 223 PRO A O 1
ATOM 1679 N N . VAL A 1 224 ? 6.127 2.367 34.492 1.00 35.50 224 VAL A N 1
ATOM 1680 C CA . VAL A 1 224 ? 6.738 3.104 33.390 1.00 42.05 224 VAL A CA 1
ATOM 1681 C C . VAL A 1 224 ? 7.298 4.453 33.831 1.00 28.72 224 VAL A C 1
ATOM 1682 O O . VAL A 1 224 ? 7.757 5.240 32.995 1.00 30.59 224 VAL A O 1
ATOM 1686 N N . ARG A 1 225 ? 7.281 4.731 35.134 1.00 29.29 225 ARG A N 1
ATOM 1687 C CA . ARG A 1 225 ? 7.982 5.889 35.680 1.00 41.08 225 ARG A CA 1
ATOM 1688 C C . ARG A 1 225 ? 9.338 5.529 36.272 1.00 39.78 225 ARG A C 1
ATOM 1689 O O . ARG A 1 225 ? 10.028 6.414 36.787 1.00 31.11 225 ARG A O 1
ATOM 1697 N N . GLU A 1 226 ? 9.738 4.265 36.200 1.00 41.24 226 GLU A N 1
ATOM 1698 C CA . GLU A 1 226 ? 10.958 3.781 36.827 1.00 31.38 226 GLU A CA 1
ATOM 1699 C C . GLU A 1 226 ? 12.064 3.617 35.790 1.00 27.26 226 GLU A C 1
ATOM 1700 O O . GLU A 1 226 ? 11.836 3.685 34.580 1.00 23.38 226 GLU A O 1
ATOM 1706 N N . LYS A 1 227 ? 13.282 3.400 36.284 1.00 34.01 227 LYS A N 1
ATOM 1707 C CA . LYS A 1 227 ? 14.406 3.070 35.414 1.00 28.45 227 LYS A CA 1
ATOM 1708 C C . LYS A 1 227 ? 14.310 1.592 35.057 1.00 20.04 227 LYS A C 1
ATOM 1709 O O . LYS A 1 227 ? 14.598 0.720 35.884 1.00 21.93 227 LYS A O 1
ATOM 1715 N N . THR A 1 228 ? 13.896 1.317 33.825 1.00 23.34 228 THR A N 1
ATOM 1716 C CA . THR A 1 228 ? 13.640 -0.040 33.375 1.00 16.32 228 THR A CA 1
ATOM 1717 C C . THR A 1 228 ? 13.729 -0.060 31.862 1.00 17.81 228 THR A C 1
ATOM 1718 O O . THR A 1 228 ? 13.613 0.975 31.203 1.00 21.47 228 THR A O 1
ATOM 1722 N N . GLY A 1 229 ? 13.929 -1.254 31.320 1.00 17.21 229 GLY A N 1
ATOM 1723 C CA . GLY A 1 229 ? 13.890 -1.462 29.892 1.00 22.77 229 GLY A CA 1
ATOM 1724 C C . GLY A 1 229 ? 12.591 -2.055 29.403 1.00 22.38 229 GLY A C 1
ATOM 1725 O O . GLY A 1 229 ? 12.493 -2.414 28.224 1.00 23.52 229 GLY A O 1
ATOM 1726 N N . GLY A 1 230 ? 11.598 -2.182 30.269 1.00 29.84 230 GLY A N 1
ATOM 1727 C CA . GLY A 1 230 ? 10.274 -2.612 29.860 1.00 36.29 230 GLY A CA 1
ATOM 1728 C C . GLY A 1 230 ? 10.049 -4.088 30.153 1.00 32.14 230 GLY A C 1
ATOM 1729 O O . GLY A 1 230 ? 10.270 -4.546 31.274 1.00 40.62 230 GLY A O 1
ATOM 1730 N N . SER A 1 231 ? 9.610 -4.828 29.140 1.00 30.15 231 SER A N 1
ATOM 1731 C CA . SER A 1 231 ? 9.291 -6.242 29.297 1.00 35.42 231 SER A CA 1
ATOM 1732 C C . SER A 1 231 ? 10.565 -7.050 29.089 1.00 21.01 231 SER A C 1
ATOM 1733 O O . SER A 1 231 ? 11.104 -7.110 27.979 1.00 23.12 231 SER A O 1
ATOM 1736 N N . THR A 1 232 ? 11.037 -7.675 30.166 1.00 27.04 232 THR A N 1
ATOM 1737 C CA . THR A 1 232 ? 12.316 -8.373 30.135 1.00 26.59 232 THR A CA 1
ATOM 1738 C C . THR A 1 232 ? 12.286 -9.541 29.156 1.00 22.98 232 THR A C 1
ATOM 1739 O O . THR A 1 232 ? 13.176 -9.677 28.308 1.00 24.32 232 THR A O 1
ATOM 1743 N N . PHE A 1 233 ? 11.266 -10.391 29.253 1.00 34.16 233 PHE A N 1
ATOM 1744 C CA . PHE A 1 233 ? 11.215 -11.631 28.495 1.00 29.97 233 PHE A CA 1
ATOM 1745 C C . PHE A 1 233 ? 9.922 -11.726 27.700 1.00 37.95 233 PHE A C 1
ATOM 1746 O O . PHE A 1 233 ? 8.880 -11.198 28.100 1.00 36.44 233 PHE A O 1
ATOM 1754 N N . LYS A 1 234 ? 10.011 -12.412 26.564 1.00 37.60 234 LYS A N 1
ATOM 1755 C CA . LYS A 1 234 ? 8.842 -12.695 25.748 1.00 36.55 234 LYS A CA 1
ATOM 1756 C C . LYS A 1 234 ? 7.887 -13.616 26.498 1.00 35.45 234 LYS A C 1
ATOM 1757 O O . LYS A 1 234 ? 8.300 -14.458 27.300 1.00 35.07 234 LYS A O 1
ATOM 1763 N N . ASN A 1 235 ? 6.599 -13.446 26.234 1.00 43.25 235 ASN A N 1
ATOM 1764 C CA . ASN A 1 235 ? 5.593 -14.325 26.818 1.00 30.78 235 ASN A CA 1
ATOM 1765 C C . ASN A 1 235 ? 5.694 -15.704 26.178 1.00 26.89 235 ASN A C 1
ATOM 1766 O O . ASN A 1 235 ? 5.595 -15.810 24.948 1.00 25.91 235 ASN A O 1
ATOM 1771 N N . PRO A 1 236 ? 5.895 -16.775 26.945 1.00 29.81 236 PRO A N 1
ATOM 1772 C CA . PRO A 1 236 ? 5.911 -18.109 26.331 1.00 36.72 236 PRO A CA 1
ATOM 1773 C C . PRO A 1 236 ? 4.528 -18.485 25.823 1.00 47.46 236 PRO A C 1
ATOM 1774 O O . PRO A 1 236 ? 3.511 -18.155 26.438 1.00 48.75 236 PRO A O 1
ATOM 1778 N N . GLU A 1 237 ? 4.500 -19.172 24.681 1.00 47.93 237 GLU A N 1
ATOM 1779 C CA . GLU A 1 237 ? 3.235 -19.572 24.080 1.00 41.08 237 GLU A CA 1
ATOM 1780 C C . GLU A 1 237 ? 2.340 -20.240 25.116 1.00 41.89 237 GLU A C 1
ATOM 1781 O O . GLU A 1 237 ? 2.792 -21.069 25.911 1.00 40.24 237 GLU A O 1
ATOM 1787 N N . GLY A 1 238 ? 1.064 -19.861 25.110 1.00 39.39 238 GLY A N 1
ATOM 1788 C CA . GLY A 1 238 ? 0.100 -20.453 26.015 1.00 24.45 238 GLY A CA 1
ATOM 1789 C C . GLY A 1 238 ? 0.204 -20.003 27.453 1.00 31.52 238 GLY A C 1
ATOM 1790 O O . GLY A 1 238 ? -0.459 -20.585 28.317 1.00 31.11 238 GLY A O 1
ATOM 1791 N N . THR A 1 239 ? 1.017 -18.993 27.741 1.00 37.65 239 THR A N 1
ATOM 1792 C CA . THR A 1 239 ? 1.116 -18.422 29.079 1.00 29.19 239 THR A CA 1
ATOM 1793 C C . THR A 1 239 ? 1.758 -17.045 28.944 1.00 30.07 239 THR A C 1
ATOM 1794 O O . THR A 1 239 ? 1.898 -16.517 27.835 1.00 25.81 239 THR A O 1
ATOM 1798 N N . SER A 1 240 ? 2.149 -16.454 30.072 1.00 31.87 240 SER A N 1
ATOM 1799 C CA . SER A 1 240 ? 2.756 -15.132 30.067 1.00 33.40 240 SER A CA 1
ATOM 1800 C C . SER A 1 240 ? 3.965 -15.112 30.990 1.00 30.65 240 SER A C 1
ATOM 1801 O O . SER A 1 240 ? 3.998 -15.794 32.018 1.00 26.06 240 SER A O 1
ATOM 1804 N N . ALA A 1 241 ? 4.959 -14.307 30.605 1.00 31.11 241 ALA A N 1
ATOM 1805 C CA . ALA A 1 241 ? 6.206 -14.236 31.358 1.00 22.45 241 ALA A CA 1
ATOM 1806 C C . ALA A 1 241 ? 5.965 -13.824 32.804 1.00 25.52 241 ALA A C 1
ATOM 1807 O O . ALA A 1 241 ? 6.474 -14.461 33.734 1.00 28.98 241 ALA A O 1
ATOM 1809 N N . TRP A 1 242 ? 5.195 -12.752 33.019 1.00 24.31 242 TRP A N 1
ATOM 1810 C CA . TRP A 1 242 ? 5.035 -12.249 34.379 1.00 19.46 242 TRP A CA 1
ATOM 1811 C C . TRP A 1 242 ? 4.420 -13.305 35.260 1.00 20.52 242 TRP A C 1
ATOM 1812 O O . TRP A 1 242 ? 4.709 -13.382 36.460 1.00 24.90 242 TRP A O 1
ATOM 1823 N N . LYS A 1 243 ? 3.594 -14.142 34.671 1.00 30.20 243 LYS A N 1
ATOM 1824 C CA . LYS A 1 243 ? 2.955 -15.169 35.449 1.00 30.12 243 LYS A CA 1
ATOM 1825 C C . LYS A 1 243 ? 3.912 -16.275 35.831 1.00 17.46 243 LYS A C 1
ATOM 1826 O O . LYS A 1 243 ? 4.015 -16.663 37.003 1.00 29.45 243 LYS A O 1
ATOM 1832 N N . GLU A 1 244 ? 4.590 -16.805 34.834 1.00 23.39 244 GLU A N 1
ATOM 1833 C CA . GLU A 1 244 ? 5.598 -17.813 35.067 1.00 28.39 244 GLU A CA 1
ATOM 1834 C C . GLU A 1 244 ? 6.693 -17.292 35.990 1.00 27.73 244 GLU A C 1
ATOM 1835 O O . GLU A 1 244 ? 7.312 -18.073 36.721 1.00 31.41 244 GLU A O 1
ATOM 1841 N N . ILE A 1 245 ? 6.922 -15.974 35.996 1.00 26.42 245 ILE A N 1
ATOM 1842 C CA . ILE A 1 245 ? 7.897 -15.386 36.913 1.00 22.91 245 ILE A CA 1
ATOM 1843 C C . ILE A 1 245 ? 7.337 -15.349 38.329 1.00 28.52 245 ILE A C 1
ATOM 1844 O O . ILE A 1 245 ? 8.000 -15.762 39.288 1.00 28.25 245 ILE A O 1
ATOM 1849 N N . ASP A 1 246 ? 6.116 -14.834 38.486 1.00 31.08 246 ASP A N 1
ATOM 1850 C CA . ASP A 1 246 ? 5.485 -14.825 39.802 1.00 30.56 246 ASP A CA 1
ATOM 1851 C C . ASP A 1 246 ? 5.352 -16.240 40.351 1.00 24.13 246 ASP A C 1
ATOM 1852 O O . ASP A 1 246 ? 5.484 -16.462 41.560 1.00 22.44 246 ASP A O 1
ATOM 1857 N N . LYS A 1 247 ? 5.098 -17.212 39.473 1.00 22.52 247 LYS A N 1
ATOM 1858 C CA . LYS A 1 247 ? 4.998 -18.601 39.907 1.00 33.24 247 LYS A CA 1
ATOM 1859 C C . LYS A 1 247 ? 6.318 -19.090 40.487 1.00 32.43 247 LYS A C 1
ATOM 1860 O O . LYS A 1 247 ? 6.348 -19.737 41.540 1.00 25.62 247 LYS A O 1
ATOM 1866 N N . ALA A 1 248 ? 7.425 -18.792 39.806 1.00 33.26 248 ALA A N 1
ATOM 1867 C CA . ALA A 1 248 ? 8.745 -19.191 40.276 1.00 27.83 248 ALA A CA 1
ATOM 1868 C C . ALA A 1 248 ? 9.101 -18.496 41.587 1.00 36.27 248 ALA A C 1
ATOM 1869 O O . ALA A 1 248 ? 10.161 -18.762 42.162 1.00 36.97 248 ALA A O 1
ATOM 1871 N N . GLY A 1 249 ? 8.231 -17.606 42.062 1.00 34.19 249 GLY A N 1
ATOM 1872 C CA . GLY A 1 249 ? 8.457 -16.918 43.316 1.00 26.43 249 GLY A CA 1
ATOM 1873 C C . GLY A 1 249 ? 9.331 -15.694 43.208 1.00 24.92 249 GLY A C 1
ATOM 1874 O O . GLY A 1 249 ? 9.923 -15.283 44.211 1.00 27.16 249 GLY A O 1
ATOM 1875 N N . CYS A 1 250 ? 9.416 -15.085 42.027 1.00 30.79 250 CYS A N 1
ATOM 1876 C CA . CYS A 1 250 ? 10.432 -14.084 41.734 1.00 36.61 250 CYS A CA 1
ATOM 1877 C C . CYS A 1 250 ? 9.938 -12.646 41.845 1.00 42.99 250 CYS A C 1
ATOM 1878 O O . CYS A 1 250 ? 10.747 -11.725 41.691 1.00 31.79 250 CYS A O 1
ATOM 1881 N N . ARG A 1 251 ? 8.649 -12.422 42.097 1.00 43.92 251 ARG A N 1
ATOM 1882 C CA . ARG A 1 251 ? 8.164 -11.061 42.298 1.00 33.94 251 ARG A CA 1
ATOM 1883 C C . ARG A 1 251 ? 8.904 -10.425 43.469 1.00 30.87 251 ARG A C 1
ATOM 1884 O O . ARG A 1 251 ? 8.864 -10.937 44.592 1.00 33.26 251 ARG A O 1
ATOM 1892 N N . GLY A 1 252 ? 9.588 -9.314 43.202 1.00 33.03 252 GLY A N 1
ATOM 1893 C CA . GLY A 1 252 ? 10.374 -8.635 44.210 1.00 39.65 252 GLY A CA 1
ATOM 1894 C C . GLY A 1 252 ? 11.806 -9.110 44.337 1.00 36.90 252 GLY A C 1
ATOM 1895 O O . GLY A 1 252 ? 12.551 -8.561 45.159 1.00 37.51 252 GLY A O 1
ATOM 1896 N N . LEU A 1 253 ? 12.217 -10.102 43.550 1.00 32.77 253 LEU A N 1
ATOM 1897 C CA . LEU A 1 253 ? 13.557 -10.661 43.677 1.00 31.58 253 LEU A CA 1
ATOM 1898 C C . LEU A 1 253 ? 14.616 -9.599 43.403 1.00 23.63 253 LEU A C 1
ATOM 1899 O O . LEU A 1 253 ? 14.506 -8.818 42.454 1.00 29.51 253 LEU A O 1
ATOM 1904 N N . ARG A 1 254 ? 15.657 -9.587 44.234 1.00 35.87 254 ARG A N 1
ATOM 1905 C CA . ARG A 1 254 ? 16.697 -8.568 44.189 1.00 38.71 254 ARG A CA 1
ATOM 1906 C C . ARG A 1 254 ? 18.052 -9.177 43.854 1.00 26.45 254 ARG A C 1
ATOM 1907 O O . ARG A 1 254 ? 18.382 -10.278 44.306 1.00 23.90 254 ARG A O 1
ATOM 1915 N N . VAL A 1 255 ? 18.834 -8.445 43.060 1.00 36.04 255 VAL A N 1
ATOM 1916 C CA . VAL A 1 255 ? 20.267 -8.683 42.927 1.00 32.81 255 VAL A CA 1
ATOM 1917 C C . VAL A 1 255 ? 20.967 -7.332 42.977 1.00 20.13 255 VAL A C 1
ATOM 1918 O O . VAL A 1 255 ? 21.009 -6.606 41.977 1.00 20.92 255 VAL A O 1
ATOM 1922 N N . GLY A 1 256 ? 21.516 -6.984 44.134 1.00 17.15 256 GLY A N 1
ATOM 1923 C CA . GLY A 1 256 ? 22.167 -5.691 44.266 1.00 30.70 256 GLY A CA 1
ATOM 1924 C C . GLY A 1 256 ? 21.138 -4.580 44.226 1.00 29.11 256 GLY A C 1
ATOM 1925 O O . GLY A 1 256 ? 20.161 -4.582 44.983 1.00 35.06 256 GLY A O 1
ATOM 1926 N N . GLY A 1 257 ? 21.351 -3.615 43.336 1.00 31.87 257 GLY A N 1
ATOM 1927 C CA . GLY A 1 257 ? 20.408 -2.535 43.149 1.00 42.50 257 GLY A CA 1
ATOM 1928 C C . GLY A 1 257 ? 19.264 -2.844 42.215 1.00 40.49 257 GLY A C 1
ATOM 1929 O O . GLY A 1 257 ? 18.408 -1.984 41.989 1.00 31.25 257 GLY A O 1
ATOM 1930 N N . ALA A 1 258 ? 19.223 -4.053 41.663 1.00 37.69 258 ALA A N 1
ATOM 1931 C CA . ALA A 1 258 ? 18.212 -4.449 40.696 1.00 30.53 258 ALA A CA 1
ATOM 1932 C C . ALA A 1 258 ? 17.115 -5.246 41.385 1.00 35.60 258 ALA A C 1
ATOM 1933 O O . ALA A 1 258 ? 17.391 -6.071 42.261 1.00 32.62 258 ALA A O 1
ATOM 1935 N N . GLN A 1 259 ? 15.869 -4.997 40.987 1.00 34.48 259 GLN A N 1
ATOM 1936 C CA . GLN A 1 259 ? 14.736 -5.730 41.529 1.00 29.22 259 GLN A CA 1
ATOM 1937 C C . GLN A 1 259 ? 13.741 -6.049 40.425 1.00 27.67 259 GLN A C 1
ATOM 1938 O O . GLN A 1 259 ? 13.582 -5.290 39.464 1.00 28.17 259 GLN A O 1
ATOM 1944 N N . MET A 1 260 ? 13.079 -7.192 40.576 1.00 38.01 260 MET A N 1
ATOM 1945 C CA . MET A 1 260 ? 11.937 -7.543 39.742 1.00 33.64 260 MET A CA 1
ATOM 1946 C C . MET A 1 260 ? 10.715 -6.806 40.276 1.00 22.72 260 MET A C 1
ATOM 1947 O O . MET A 1 260 ? 10.341 -6.981 41.441 1.00 23.28 260 MET A O 1
ATOM 1952 N N . SER A 1 261 ? 10.099 -5.978 39.436 1.00 23.00 261 SER A N 1
ATOM 1953 C CA . SER A 1 261 ? 9.073 -5.058 39.914 1.00 26.22 261 SER A CA 1
ATOM 1954 C C . SER A 1 261 ? 7.908 -5.814 40.536 1.00 20.03 261 SER A C 1
ATOM 1955 O O . SER A 1 261 ? 7.298 -6.676 39.894 1.00 22.82 261 SER A O 1
ATOM 1958 N N . GLU A 1 262 ? 7.599 -5.481 41.791 1.00 24.30 262 GLU A N 1
ATOM 1959 C CA . GLU A 1 262 ? 6.433 -6.051 42.455 1.00 30.00 262 GLU A CA 1
ATOM 1960 C C . GLU A 1 262 ? 5.129 -5.641 41.782 1.00 31.58 262 GLU A C 1
ATOM 1961 O O . GLU A 1 262 ? 4.108 -6.309 41.977 1.00 35.66 262 GLU A O 1
ATOM 1967 N N . MET A 1 263 ? 5.135 -4.555 41.007 1.00 32.02 263 MET A N 1
ATOM 1968 C CA . MET A 1 263 ? 3.921 -4.119 40.326 1.00 29.35 263 MET A CA 1
ATOM 1969 C C . MET A 1 263 ? 3.646 -4.980 39.100 1.00 27.44 263 MET A C 1
ATOM 1970 O O . MET A 1 263 ? 2.513 -5.421 38.878 1.00 41.57 263 MET A O 1
ATOM 1975 N N . HIS A 1 264 ? 4.677 -5.224 38.297 1.00 19.03 264 HIS A N 1
ATOM 1976 C CA . HIS A 1 264 ? 4.553 -6.003 37.068 1.00 20.21 264 HIS A CA 1
ATOM 1977 C C . HIS A 1 264 ? 5.879 -6.732 36.901 1.00 28.43 264 HIS A C 1
ATOM 1978 O O . HIS A 1 264 ? 6.896 -6.107 36.588 1.00 35.20 264 HIS A O 1
ATOM 1985 N N . CYS A 1 265 ? 5.871 -8.045 37.129 1.00 31.80 265 CYS A N 1
ATOM 1986 C CA . CYS A 1 265 ? 7.092 -8.794 37.396 1.00 22.67 265 CYS A CA 1
ATOM 1987 C C . CYS A 1 265 ? 7.783 -9.308 36.136 1.00 17.95 265 CYS A C 1
ATOM 1988 O O . CYS A 1 265 ? 8.668 -10.163 36.240 1.00 35.33 265 CYS A O 1
ATOM 1991 N N . ASN A 1 266 ? 7.410 -8.812 34.957 1.00 18.67 266 ASN A N 1
ATOM 1992 C CA . ASN A 1 266 ? 8.255 -8.920 33.775 1.00 19.06 266 ASN A CA 1
ATOM 1993 C C . ASN A 1 266 ? 9.075 -7.653 33.549 1.00 24.95 266 ASN A C 1
ATOM 1994 O O . ASN A 1 266 ? 9.733 -7.527 32.512 1.00 29.82 266 ASN A O 1
ATOM 1999 N N . PHE A 1 267 ? 9.045 -6.716 34.497 1.00 30.00 267 PHE A N 1
ATOM 2000 C CA . PHE A 1 267 ? 9.849 -5.501 34.447 1.00 32.97 267 PHE A CA 1
ATOM 2001 C C . PHE A 1 267 ? 10.962 -5.579 35.484 1.00 24.16 267 PHE A C 1
ATOM 2002 O O . PHE A 1 267 ? 10.717 -5.927 36.644 1.00 20.35 267 PHE A O 1
ATOM 2010 N N . MET A 1 268 ? 12.175 -5.241 35.059 1.00 37.49 268 MET A N 1
ATOM 2011 C CA . MET A 1 268 ? 13.348 -5.170 35.921 1.00 26.14 268 MET A CA 1
ATOM 2012 C C . MET A 1 268 ? 13.607 -3.710 36.272 1.00 22.59 268 MET A C 1
ATOM 2013 O O . MET A 1 268 ? 13.672 -2.862 35.376 1.00 24.41 268 MET A O 1
ATOM 2018 N N . ILE A 1 269 ? 13.749 -3.412 37.564 1.00 23.07 269 ILE A N 1
ATOM 2019 C CA . ILE A 1 269 ? 13.875 -2.035 38.033 1.00 30.12 269 ILE A CA 1
ATOM 2020 C C . ILE A 1 269 ? 15.252 -1.824 38.645 1.00 37.69 269 ILE A C 1
ATOM 2021 O O . ILE A 1 269 ? 15.700 -2.614 39.485 1.00 32.79 269 ILE A O 1
ATOM 2026 N N . ASN A 1 270 ? 15.905 -0.743 38.226 1.00 28.29 270 ASN A N 1
ATOM 2027 C CA . ASN A 1 270 ? 17.079 -0.194 38.897 1.00 21.76 270 ASN A CA 1
ATOM 2028 C C . ASN A 1 270 ? 16.581 0.709 40.019 1.00 22.57 270 ASN A C 1
ATOM 2029 O O . ASN A 1 270 ? 16.128 1.830 39.775 1.00 29.36 270 ASN A O 1
ATOM 2034 N N . THR A 1 271 ? 16.660 0.227 41.260 1.00 23.96 271 THR A N 1
ATOM 2035 C CA . THR A 1 271 ? 16.190 0.984 42.414 1.00 25.37 271 THR A CA 1
ATOM 2036 C C . THR A 1 271 ? 17.142 2.105 42.827 1.00 25.79 271 THR A C 1
ATOM 2037 O O . THR A 1 271 ? 17.018 2.610 43.949 1.00 31.02 271 THR A O 1
ATOM 2041 N N . GLY A 1 272 ? 18.084 2.503 41.973 1.00 22.53 272 GLY A N 1
ATOM 2042 C CA . GLY A 1 272 ? 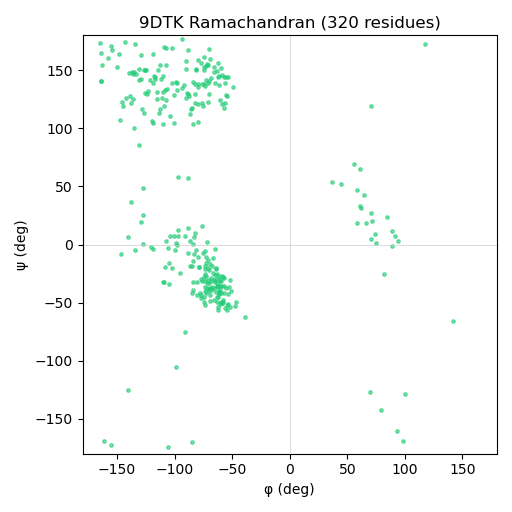18.984 3.587 42.316 1.00 41.63 272 GLY A CA 1
ATOM 2043 C C . GLY A 1 272 ? 20.411 3.394 41.843 1.00 42.33 272 GLY A C 1
ATOM 2044 O O . GLY A 1 272 ? 20.894 4.151 40.995 1.00 38.64 272 GLY A O 1
ATOM 2045 N N . ASN A 1 273 ? 21.100 2.392 42.385 1.00 30.64 273 ASN A N 1
ATOM 2046 C CA . ASN A 1 273 ? 22.513 2.157 42.104 1.00 38.04 273 ASN A CA 1
ATOM 2047 C C . ASN A 1 273 ? 22.737 0.718 41.657 1.00 39.25 273 ASN A C 1
ATOM 2048 O O . ASN A 1 273 ? 23.626 0.014 42.140 1.00 33.74 273 ASN A O 1
ATOM 2053 N N . ALA A 1 274 ? 21.918 0.262 40.713 1.00 39.95 274 ALA A N 1
ATOM 2054 C CA . ALA A 1 274 ? 22.121 -1.040 40.099 1.00 33.62 274 ALA A CA 1
ATOM 2055 C C . ALA A 1 274 ? 23.201 -0.954 39.031 1.00 34.44 274 ALA A C 1
ATOM 2056 O O . ALA A 1 274 ? 23.249 0.002 38.252 1.00 28.64 274 ALA A O 1
ATOM 2058 N N . THR A 1 275 ? 24.071 -1.958 39.001 1.00 35.85 275 THR A N 1
ATOM 2059 C CA . THR A 1 275 ? 25.054 -2.091 37.940 1.00 25.41 275 THR A CA 1
ATOM 2060 C C . THR A 1 275 ? 24.460 -2.881 36.778 1.00 24.81 275 THR A C 1
ATOM 2061 O O . THR A 1 275 ? 23.397 -3.497 36.887 1.00 36.61 275 THR A O 1
ATOM 2065 N N . GLY A 1 276 ? 25.160 -2.854 35.644 1.00 19.32 276 GLY A N 1
ATOM 2066 C 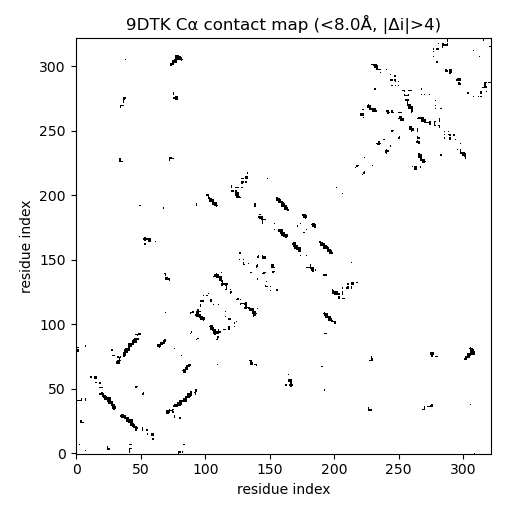CA . GLY A 1 276 ? 24.802 -3.750 34.558 1.00 22.78 276 GLY A CA 1
ATOM 2067 C C . GLY A 1 276 ? 24.826 -5.203 34.991 1.00 31.13 276 GLY A C 1
ATOM 2068 O O . GLY A 1 276 ? 23.938 -5.984 34.638 1.00 37.42 276 GLY A O 1
ATOM 2069 N N . HIS A 1 277 ? 25.840 -5.581 35.774 1.00 29.59 277 HIS A N 1
ATOM 2070 C CA . HIS A 1 277 ? 25.931 -6.946 36.284 1.00 27.18 277 HIS A CA 1
ATOM 2071 C C . HIS A 1 277 ? 24.728 -7.286 37.156 1.00 25.50 277 HIS A C 1
ATOM 2072 O O . HIS A 1 277 ? 24.246 -8.425 37.148 1.00 24.85 277 HIS A O 1
ATOM 2079 N N . ASP A 1 278 ? 24.231 -6.309 37.918 1.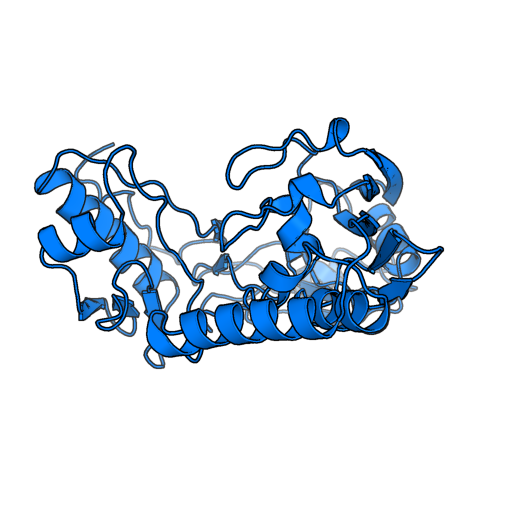00 29.66 278 ASP A N 1
ATOM 2080 C CA . ASP A 1 278 ? 23.064 -6.543 38.762 1.00 28.54 278 ASP A CA 1
ATOM 2081 C C . ASP A 1 278 ? 21.853 -6.943 37.931 1.00 27.42 278 ASP A C 1
ATOM 2082 O O . ASP A 1 278 ? 21.069 -7.810 38.334 1.00 25.07 278 ASP A O 1
ATOM 2087 N N . LEU A 1 279 ? 21.684 -6.319 36.766 1.00 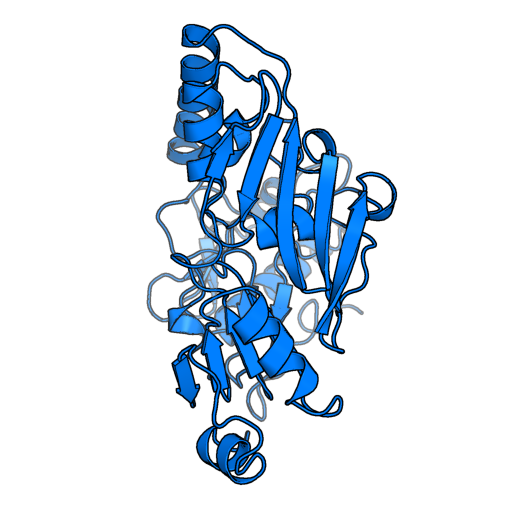25.01 279 LEU A N 1
ATOM 2088 C CA . LEU A 1 279 ? 20.476 -6.525 35.978 1.00 23.78 279 LEU A CA 1
ATOM 2089 C C . LEU A 1 279 ? 20.547 -7.813 35.169 1.00 29.43 279 LEU A C 1
ATOM 2090 O O . LEU A 1 279 ? 19.569 -8.567 35.113 1.00 33.23 279 LEU A O 1
ATOM 2095 N N . GLU A 1 280 ? 21.692 -8.087 34.540 1.00 34.06 280 GLU A N 1
ATOM 2096 C CA . GLU A 1 280 ? 21.835 -9.335 33.799 1.00 27.55 280 GLU A CA 1
ATOM 2097 C C . GLU A 1 280 ? 21.866 -10.541 34.730 1.00 23.93 280 GLU A C 1
ATOM 2098 O O . GLU A 1 280 ? 21.464 -11.638 34.331 1.00 28.14 280 GLU A O 1
ATOM 2104 N N . THR A 1 281 ? 22.338 -10.364 35.966 1.00 26.78 281 THR A N 1
ATOM 2105 C CA . THR A 1 281 ? 22.320 -11.472 36.915 1.00 21.87 281 THR A CA 1
ATOM 2106 C C . THR A 1 281 ? 20.901 -11.757 37.392 1.00 30.21 281 THR A C 1
ATOM 2107 O O . THR A 1 281 ? 20.505 -12.921 37.518 1.00 30.93 281 THR A O 1
ATOM 2111 N N . LEU A 1 282 ? 20.125 -10.706 37.667 1.00 38.00 282 LEU A N 1
ATOM 2112 C CA . LEU A 1 282 ? 18.720 -10.893 38.017 1.00 30.51 282 LEU A CA 1
ATOM 2113 C C . LEU A 1 282 ? 17.973 -11.594 36.890 1.00 24.49 282 LEU A C 1
ATOM 2114 O O . LEU A 1 282 ? 17.263 -12.580 37.118 1.00 28.79 282 LEU A O 1
ATOM 2119 N N . GLY A 1 283 ? 18.127 -11.097 35.661 1.00 18.32 283 GLY A N 1
ATOM 2120 C CA . GLY A 1 283 ? 17.470 -11.731 34.529 1.00 26.23 283 GLY A CA 1
ATOM 2121 C C . GLY A 1 283 ? 17.788 -13.207 34.420 1.00 29.78 283 GLY A C 1
ATOM 2122 O O . GLY A 1 283 ? 16.889 -14.045 34.324 1.00 30.89 283 GLY A O 1
ATOM 2123 N N . GLU A 1 284 ? 19.078 -13.550 34.437 1.00 31.83 284 GLU A N 1
ATOM 2124 C CA . GLU A 1 284 ? 19.470 -14.948 34.306 1.00 25.09 284 GLU A CA 1
ATOM 2125 C C . GLU A 1 284 ? 19.181 -15.746 35.573 1.00 17.48 284 GLU A C 1
ATOM 2126 O O . GLU A 1 284 ? 19.077 -16.975 35.503 1.00 29.05 284 GLU A O 1
ATOM 2132 N N . THR A 1 285 ? 19.044 -15.081 36.724 1.00 17.56 285 THR A N 1
ATOM 2133 C CA . THR A 1 285 ? 18.544 -15.770 37.910 1.00 22.00 285 THR A CA 1
ATOM 2134 C C . THR A 1 285 ? 17.067 -16.113 37.756 1.00 31.58 285 THR A C 1
ATOM 2135 O O . THR A 1 285 ? 16.624 -17.186 38.182 1.00 29.97 285 THR A O 1
ATOM 2139 N N . VAL A 1 286 ? 16.291 -15.213 37.151 1.00 32.18 286 VAL A N 1
ATOM 2140 C CA . VAL A 1 286 ? 14.875 -15.486 36.921 1.00 38.67 286 VAL A CA 1
ATOM 2141 C C . VAL A 1 286 ? 14.714 -16.576 35.868 1.00 27.20 286 VAL A C 1
ATOM 2142 O O . VAL A 1 286 ? 13.954 -17.533 36.053 1.00 30.11 286 VAL A O 1
ATOM 2146 N N . ARG A 1 287 ? 15.419 -16.438 34.742 1.00 20.75 287 ARG A N 1
ATOM 2147 C CA . ARG A 1 287 ? 15.442 -17.500 33.742 1.00 24.48 287 ARG A CA 1
ATOM 2148 C C . ARG A 1 287 ? 15.681 -18.854 34.394 1.00 34.36 287 ARG A C 1
ATOM 2149 O O . ARG A 1 287 ? 14.971 -19.830 34.124 1.00 36.97 287 ARG A O 1
ATOM 2157 N N . ALA A 1 288 ? 16.700 -18.928 35.252 1.00 35.69 288 ALA A N 1
ATOM 2158 C CA . ALA A 1 288 ? 17.052 -20.189 35.890 1.00 37.14 288 ALA A CA 1
ATOM 2159 C C . ALA A 1 288 ? 15.908 -20.705 36.750 1.00 40.15 288 ALA A C 1
ATOM 2160 O O . ALA A 1 288 ? 15.564 -21.892 36.703 1.00 44.43 288 ALA A O 1
ATOM 2162 N N . ARG A 1 289 ? 15.300 -19.822 37.544 1.00 37.12 289 ARG A N 1
ATOM 2163 C CA . ARG A 1 289 ? 14.262 -20.264 38.466 1.00 34.12 289 ARG A CA 1
ATOM 2164 C C . ARG A 1 289 ? 12.963 -20.592 37.743 1.00 31.61 289 ARG A C 1
ATOM 2165 O O . ARG A 1 289 ? 12.220 -21.475 38.186 1.00 35.78 289 ARG A O 1
ATOM 2173 N N . VAL A 1 290 ? 12.669 -19.908 36.635 1.00 33.25 290 VAL A N 1
ATOM 2174 C CA . VAL A 1 290 ? 11.466 -20.242 35.880 1.00 36.67 290 VAL A CA 1
ATOM 2175 C C . VAL A 1 290 ? 11.657 -21.552 35.131 1.00 34.23 290 VAL A C 1
ATOM 2176 O O . VAL A 1 290 ? 10.736 -22.374 35.053 1.00 37.36 290 VAL A O 1
ATOM 2180 N N . PHE A 1 291 ? 12.844 -21.774 34.561 1.00 32.70 291 PHE A N 1
ATOM 2181 C CA . PHE A 1 291 ? 13.098 -23.064 33.932 1.00 31.07 291 PHE A CA 1
ATOM 2182 C C . PHE A 1 291 ? 12.930 -24.193 34.938 1.00 31.78 291 PHE A C 1
ATOM 2183 O O . PHE A 1 291 ? 12.270 -25.200 34.659 1.00 40.10 291 PHE A O 1
ATOM 2191 N N . GLU A 1 292 ? 13.534 -24.044 36.118 1.00 32.91 292 GLU A N 1
ATOM 2192 C CA . GLU A 1 292 ? 13.444 -25.092 37.126 1.00 31.05 292 GLU A CA 1
ATOM 2193 C C . GLU A 1 292 ? 12.007 -25.310 37.572 1.00 42.20 292 GLU A C 1
ATOM 2194 O O . GLU A 1 292 ? 11.617 -26.441 37.882 1.00 51.87 292 GLU A O 1
ATOM 2200 N N . ASN A 1 293 ? 11.205 -24.246 37.600 1.00 41.23 293 ASN A N 1
ATOM 2201 C CA . ASN A 1 293 ? 9.834 -24.343 38.080 1.00 37.03 293 ASN A CA 1
ATOM 2202 C C . ASN A 1 293 ? 8.855 -24.794 37.005 1.00 34.43 293 ASN A C 1
ATOM 2203 O O . ASN A 1 293 ? 7.761 -25.258 37.345 1.00 36.92 293 ASN A O 1
ATOM 2208 N N . SER A 1 294 ? 9.216 -24.685 35.725 1.00 33.68 294 SER A N 1
ATOM 2209 C CA . SER A 1 294 ? 8.238 -24.896 34.664 1.00 30.72 294 SER A CA 1
ATOM 2210 C C . SER A 1 294 ? 8.824 -25.533 33.408 1.00 27.60 294 SER A C 1
ATOM 2211 O O . SER A 1 294 ? 8.076 -25.900 32.496 1.00 28.64 294 SER A O 1
ATOM 2214 N N . GLY A 1 295 ? 10.146 -25.671 33.336 1.00 30.51 295 GLY A N 1
ATOM 2215 C CA . GLY A 1 295 ? 10.758 -26.178 32.124 1.00 15.79 295 GLY A CA 1
ATOM 2216 C C . GLY A 1 295 ? 10.703 -25.227 30.952 1.00 13.64 295 GLY A C 1
ATOM 2217 O O . GLY A 1 295 ? 11.112 -25.599 29.847 1.00 16.60 295 GLY A O 1
ATOM 2218 N N . ILE A 1 296 ? 10.204 -24.016 31.158 1.00 29.35 296 ILE A N 1
ATOM 2219 C CA . ILE A 1 296 ? 10.164 -22.990 30.125 1.00 33.44 296 ILE A CA 1
ATOM 2220 C C . ILE A 1 296 ? 11.469 -22.210 30.191 1.00 23.82 296 ILE A C 1
ATOM 2221 O O . ILE A 1 296 ? 11.885 -21.774 31.271 1.00 25.92 296 ILE A O 1
ATOM 2226 N N . ARG A 1 297 ? 12.126 -22.044 29.046 1.00 23.21 297 ARG A N 1
ATOM 2227 C CA . ARG A 1 297 ? 13.364 -21.275 28.973 1.00 35.03 297 ARG A CA 1
ATOM 2228 C C . ARG A 1 297 ? 13.023 -19.922 28.356 1.00 33.00 297 ARG A C 1
ATOM 2229 O O . ARG A 1 297 ? 12.658 -19.836 27.180 1.00 26.97 297 ARG A O 1
ATOM 2237 N N . LEU A 1 298 ? 13.101 -18.872 29.170 1.00 31.94 298 LEU A N 1
ATOM 2238 C CA . LEU A 1 298 ? 12.631 -17.565 28.745 1.00 27.07 298 LEU A CA 1
ATOM 2239 C C . LEU A 1 298 ? 13.598 -16.928 27.760 1.00 26.64 298 LEU A C 1
ATOM 2240 O O . LEU A 1 298 ? 14.808 -17.160 27.792 1.00 35.94 298 LEU A O 1
ATOM 2245 N N . HIS A 1 299 ? 13.034 -16.108 26.884 1.00 22.41 299 HIS A N 1
ATOM 2246 C CA . HIS A 1 299 ? 13.745 -15.473 25.789 1.00 24.06 299 HIS A CA 1
ATOM 2247 C C . HIS A 1 299 ? 13.824 -13.981 26.083 1.00 34.99 299 HIS A C 1
ATOM 2248 O O . HIS A 1 299 ? 12.797 -13.347 26.350 1.00 30.12 299 HIS A O 1
ATOM 2255 N N . TRP A 1 300 ? 15.035 -13.426 26.064 1.00 32.98 300 TRP A N 1
ATOM 2256 C CA . TRP A 1 300 ? 15.201 -12.016 26.393 1.00 29.24 300 TRP A CA 1
ATOM 2257 C C . TRP A 1 300 ? 14.510 -11.148 25.349 1.00 29.92 300 TRP A C 1
ATOM 2258 O O . TRP A 1 300 ? 14.574 -11.420 24.146 1.00 26.57 300 TRP A O 1
ATOM 2269 N N . GLU A 1 301 ? 13.845 -10.093 25.819 1.00 27.03 301 GLU A N 1
ATOM 2270 C CA . GLU A 1 301 ? 13.290 -9.069 24.947 1.00 42.80 301 GLU A CA 1
ATOM 2271 C C . GLU A 1 301 ? 14.108 -7.787 24.970 1.00 29.24 301 GLU A C 1
ATOM 2272 O O . GLU A 1 301 ? 13.954 -6.953 24.073 1.00 30.01 301 GLU A O 1
ATOM 2278 N N . ILE A 1 302 ? 14.974 -7.628 25.968 1.00 32.64 302 ILE A N 1
ATOM 2279 C CA . ILE A 1 302 ? 15.902 -6.511 26.094 1.00 28.50 302 ILE A CA 1
ATOM 2280 C C . ILE A 1 302 ? 17.258 -6.955 25.560 1.00 23.67 302 ILE A C 1
ATOM 2281 O O . ILE A 1 302 ? 17.688 -8.090 25.803 1.00 31.55 302 ILE A O 1
ATOM 2286 N N . LYS A 1 303 ? 17.934 -6.074 24.823 1.00 22.90 303 LYS A N 1
ATOM 2287 C CA . LYS A 1 303 ? 19.213 -6.421 24.207 1.00 27.55 303 LYS A CA 1
ATOM 2288 C C . LYS A 1 303 ? 20.351 -6.221 25.204 1.00 27.31 303 LYS A C 1
ATOM 2289 O O . LYS A 1 303 ? 20.600 -5.097 25.651 1.00 24.74 303 LYS A O 1
ATOM 2295 N N . ARG A 1 304 ? 21.044 -7.307 25.545 1.00 30.37 304 ARG A N 1
ATOM 2296 C CA . ARG A 1 304 ? 22.263 -7.206 26.336 1.00 32.65 304 ARG A CA 1
ATOM 2297 C C . ARG A 1 304 ? 23.432 -6.843 25.429 1.00 27.19 304 ARG A C 1
ATOM 2298 O O . ARG A 1 304 ? 23.465 -7.199 24.248 1.00 39.28 304 ARG A O 1
ATOM 2306 N N . LEU A 1 305 ? 24.406 -6.142 26.001 1.00 30.78 305 LEU A N 1
ATOM 2307 C CA . LEU A 1 305 ? 25.246 -5.267 25.200 1.00 32.18 305 LEU A CA 1
ATOM 2308 C C . LEU A 1 305 ? 26.500 -4.897 25.979 1.00 26.84 305 LEU A C 1
ATOM 2309 O O . LEU A 1 305 ? 26.439 -4.669 27.190 1.00 22.69 305 LEU A O 1
ATOM 2314 N N . GLY A 1 306 ? 27.627 -4.839 25.279 1.00 35.28 306 GLY A N 1
ATOM 2315 C CA . GLY A 1 306 ? 28.872 -4.403 25.883 1.00 30.36 306 GLY A CA 1
ATOM 2316 C C . GLY A 1 306 ? 29.708 -5.553 26.412 1.00 27.74 306 GLY A C 1
ATOM 2317 O O . GLY A 1 306 ? 29.550 -6.717 26.032 1.00 33.02 306 GLY A O 1
ATOM 2318 N N . LEU A 1 307 ? 30.619 -5.204 27.318 1.00 31.33 307 LEU A N 1
ATOM 2319 C CA . LEU A 1 307 ? 31.593 -6.139 27.859 1.00 21.12 307 LEU A CA 1
ATOM 2320 C C . LEU A 1 307 ? 31.414 -6.304 29.359 1.00 22.16 307 LEU A C 1
ATOM 2321 O O . LEU A 1 307 ? 31.070 -5.357 30.072 1.00 29.53 307 LEU A O 1
ATOM 2326 N N . PHE A 1 308 ? 31.666 -7.521 29.829 1.00 24.18 308 PHE A N 1
ATOM 2327 C CA . PHE A 1 308 ? 31.814 -7.755 31.254 1.00 27.81 308 PHE A CA 1
ATOM 2328 C C . PHE A 1 308 ? 33.119 -7.142 31.746 1.00 38.36 308 PHE A C 1
ATOM 2329 O O . PHE A 1 308 ? 34.077 -6.970 30.986 1.00 30.76 308 PHE A O 1
ATOM 2337 N N . ARG A 1 309 ? 33.151 -6.800 33.028 1.00 30.65 309 ARG A N 1
ATOM 2338 C CA . ARG A 1 309 ? 34.418 -6.459 33.650 1.00 23.29 309 ARG A CA 1
ATOM 2339 C C . ARG A 1 309 ? 35.225 -7.733 33.881 1.00 48.28 309 ARG A C 1
ATOM 2340 O O . ARG A 1 309 ? 34.691 -8.846 33.869 1.00 48.63 309 ARG A O 1
ATOM 2348 N N . GLU A 1 310 ? 36.531 -7.566 34.073 1.00 54.13 310 GLU A N 1
ATOM 2349 C CA . GLU A 1 310 ? 37.385 -8.715 34.343 1.00 44.69 310 GLU A CA 1
ATOM 2350 C C . GLU A 1 310 ? 36.852 -9.493 35.539 1.00 31.14 310 GLU A C 1
ATOM 2351 O O . GLU A 1 310 ? 36.590 -8.923 36.602 1.00 32.61 310 GLU A O 1
ATOM 2357 N N . GLY A 1 311 ? 36.679 -10.799 35.352 1.00 35.37 311 GLY A N 1
ATOM 2358 C CA . GLY A 1 311 ? 36.182 -11.645 36.420 1.00 36.51 311 GLY A CA 1
ATOM 2359 C C . GLY A 1 311 ? 34.725 -11.432 36.762 1.00 33.84 311 GLY A C 1
ATOM 2360 O O . GLY A 1 311 ? 34.321 -11.694 37.899 1.00 33.60 311 GLY A O 1
ATOM 2361 N N . GLU A 1 312 ? 33.918 -10.970 35.807 1.00 42.19 312 GLU A N 1
ATOM 2362 C CA . GLU A 1 312 ? 32.511 -10.669 36.058 1.00 41.23 312 GLU A CA 1
ATOM 2363 C C . GLU A 1 312 ? 31.641 -11.156 34.907 1.00 37.27 312 GLU A C 1
ATOM 2364 O O . GLU A 1 312 ? 30.657 -10.510 34.534 1.00 34.12 312 GLU A O 1
ATOM 2370 N N . GLN A 1 313 ? 31.987 -12.300 34.327 1.00 41.16 313 GLN A N 1
ATOM 2371 C CA . GLN A 1 313 ? 31.120 -12.898 33.326 1.00 31.57 313 GLN A CA 1
ATOM 2372 C C . GLN A 1 313 ? 29.886 -13.495 33.990 1.00 24.59 313 GLN A C 1
ATOM 2373 O O . GLN A 1 313 ? 29.903 -13.872 35.165 1.00 24.93 313 GLN A O 1
ATOM 2379 N N . ILE A 1 314 ? 28.803 -13.563 33.223 1.00 33.63 314 ILE A N 1
ATOM 2380 C CA . ILE A 1 314 ? 27.551 -14.159 33.668 1.00 28.22 314 ILE A CA 1
ATOM 2381 C C . ILE A 1 314 ? 27.154 -15.213 32.647 1.00 29.68 314 ILE A C 1
ATOM 2382 O O . ILE A 1 314 ? 27.164 -14.948 31.440 1.00 29.55 314 ILE A O 1
ATOM 2387 N N . GLU A 1 315 ? 26.823 -16.407 33.128 1.00 28.06 315 GLU A N 1
ATOM 2388 C CA . GLU A 1 315 ? 26.368 -17.484 32.262 1.00 29.95 315 GLU A CA 1
ATOM 2389 C C . GLU A 1 315 ? 24.851 -17.450 32.154 1.00 24.00 315 GLU A C 1
ATOM 2390 O O . GLU A 1 315 ? 24.149 -17.242 33.148 1.00 19.96 315 GLU A O 1
ATOM 2396 N N . GLU A 1 316 ? 24.349 -17.647 30.938 1.00 24.32 316 GLU A N 1
ATOM 2397 C CA . GLU A 1 316 ? 22.912 -17.755 30.738 1.00 20.67 316 GLU A CA 1
ATOM 2398 C C . GLU A 1 316 ? 22.346 -18.847 31.633 1.00 22.62 316 GLU A C 1
ATOM 2399 O O . GLU A 1 316 ? 22.846 -19.975 31.651 1.00 34.32 316 GLU A O 1
ATOM 2405 N N . PHE A 1 317 ? 21.306 -18.499 32.390 1.00 28.90 317 PHE A N 1
ATOM 2406 C CA . PHE A 1 317 ? 20.708 -19.374 33.393 1.00 25.57 317 PHE A CA 1
ATOM 2407 C C . PHE A 1 317 ? 21.654 -19.644 34.556 1.00 26.65 317 PHE A C 1
ATOM 2408 O O . PHE A 1 317 ? 21.457 -20.604 35.309 1.00 25.02 317 PHE A O 1
ATOM 2416 N N . LEU A 1 318 ? 22.678 -18.805 34.722 1.00 33.10 318 LEU A N 1
ATOM 2417 C CA . LEU A 1 318 ? 23.676 -18.965 35.779 1.00 27.08 318 LEU A CA 1
ATOM 2418 C C . LEU A 1 318 ? 24.422 -20.290 35.649 1.00 16.65 318 LEU A C 1
ATOM 2419 O O . LEU A 1 318 ? 24.821 -20.894 36.648 1.00 18.63 318 LEU A O 1
ATOM 2424 N N . GLY A 1 319 ? 24.617 -20.748 34.413 1.00 13.65 319 GLY A N 1
ATOM 2425 C CA . GLY A 1 319 ? 25.331 -21.977 34.149 1.00 30.36 319 GLY A CA 1
ATOM 2426 C C . GLY A 1 319 ? 24.564 -23.242 34.459 1.00 29.13 319 GLY A C 1
ATOM 2427 O O . GLY A 1 319 ? 25.107 -24.337 34.268 1.00 28.17 319 GLY A O 1
ATOM 2428 N N . LYS A 1 320 ? 23.317 -23.131 34.920 1.00 29.02 320 LYS A N 1
ATOM 2429 C CA . LYS A 1 320 ? 22.575 -24.313 35.340 1.00 22.03 320 LYS A CA 1
ATOM 2430 C C . LYS A 1 320 ? 22.153 -25.166 34.152 1.00 17.40 320 LYS A C 1
ATOM 2431 O O . LYS A 1 320 ? 22.091 -26.395 34.266 1.00 25.78 320 LYS A O 1
ATOM 2437 N N . ILE A 1 321 ? 21.861 -24.542 33.012 1.00 22.89 321 ILE A N 1
ATOM 2438 C CA . ILE A 1 321 ? 21.617 -25.251 31.765 1.00 22.00 321 ILE A CA 1
ATOM 2439 C C . ILE A 1 321 ? 22.388 -24.547 30.658 1.00 14.95 321 ILE A C 1
ATOM 2440 O O . ILE A 1 321 ? 22.974 -23.482 30.853 1.00 20.32 321 ILE A O 1
ATOM 2445 N N . VAL A 1 322 ? 22.383 -25.166 29.484 1.00 14.18 322 VAL A N 1
ATOM 2446 C CA . VAL A 1 322 ? 22.968 -24.565 28.297 1.00 21.84 322 VAL A CA 1
ATOM 2447 C C . VAL A 1 322 ? 21.969 -24.722 27.159 1.00 29.02 322 VAL A C 1
ATOM 2448 O O . VAL A 1 322 ? 22.067 -24.071 26.120 1.00 34.32 322 VAL A O 1
#